Protein AF-A0AAD3ASC8-F1 (afdb_monomer_lite)

Sequence (279 aa):
MPKAVLHINTEEEVLKVIELANTYKVPLTFRAAGTSLNGQGITDHVLVVITNKWNNYSIENDGEIIRLQPSLTGGQANLFLNKYGRKIGPDPSSVNVAKIGGIVANNASGMCCGFKHNSYNTLQDIRVIF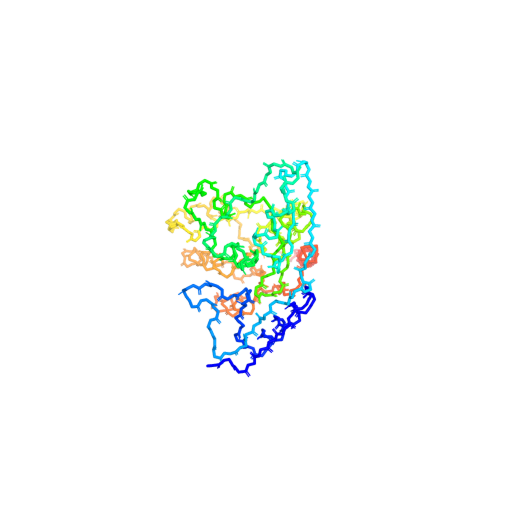SDGQVLDTKSVDSREKFAIISGVSGNDLLLEELSKLTHCHKFETYLRVFIDLDELLDTYNKLFLHNQPDIIIATSLDVFKSLNRIFEKITTPKAATITITSLKMLKFVNQQGFKNTLKLEKLDNSYICQRILEFTEAKDVSRKKHPATK

Foldseek 3Di:
DEPEEAEDQDLVSVLVVLVVCVVVVWDEQEDALPPDPPCSQDDNYYYYYYDLNQADKDAPDLRLDIDGGQNDAQLNQQVVSVVSVDGALADAPCRVRHTNNNQLVVQHHDDPNPPCRTNVNSDDWDWDADSNGQIATRVDPVRVVVCCLVLLVCVVVVLQVLVVVPDDDDDQDDDPPDPDDLVNSLVVCCVVDVPHDAQADEDSDLVSVVSVVSNCVVDPDPLNHEYEDADPVSVVVNVVSNRDHYDYPDPDGSV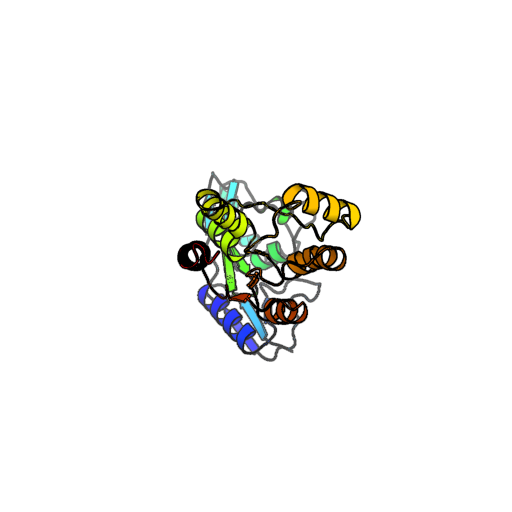VVSVVVVVVVVVVVVVVVVDDDDD

Structure (mmCIF, N/CA/C/O backbone):
data_AF-A0AAD3ASC8-F1
#
_entry.id   AF-A0AAD3ASC8-F1
#
loop_
_atom_site.group_PDB
_atom_site.id
_atom_site.type_symbol
_atom_site.label_atom_id
_atom_site.label_alt_id
_atom_site.label_comp_id
_atom_site.label_asym_id
_atom_site.label_entity_id
_atom_site.label_seq_id
_atom_site.pdbx_PDB_ins_code
_atom_site.Cartn_x
_atom_site.Cartn_y
_atom_site.Cartn_z
_atom_site.occupancy
_atom_site.B_iso_or_equiv
_atom_site.auth_seq_id
_atom_site.auth_comp_id
_atom_site.auth_asym_id
_atom_site.auth_atom_id
_atom_site.pdbx_PDB_model_num
ATOM 1 N N . MET A 1 1 ? 8.008 -25.007 -1.268 1.00 85.62 1 MET A N 1
ATOM 2 C CA . MET A 1 1 ? 7.524 -24.663 -2.624 1.00 85.62 1 MET A CA 1
ATOM 3 C C . MET A 1 1 ? 6.149 -24.029 -2.461 1.00 85.62 1 MET A C 1
ATOM 5 O O . MET A 1 1 ? 5.429 -24.515 -1.592 1.00 85.62 1 MET A O 1
ATOM 9 N N . PRO A 1 2 ? 5.801 -22.954 -3.191 1.00 95.25 2 PRO A N 1
ATOM 10 C CA . PRO A 1 2 ? 4.496 -22.309 -3.043 1.00 95.25 2 PRO A CA 1
ATOM 11 C C . PRO A 1 2 ? 3.356 -23.277 -3.378 1.00 95.25 2 PRO A C 1
ATOM 13 O O . PRO A 1 2 ? 3.485 -24.097 -4.288 1.00 95.25 2 PRO A O 1
ATOM 16 N N . LYS A 1 3 ? 2.235 -23.153 -2.662 1.00 95.56 3 LYS A N 1
ATOM 17 C CA . LYS A 1 3 ? 0.993 -23.900 -2.925 1.00 95.56 3 LYS A CA 1
ATOM 18 C C . LYS A 1 3 ? 0.270 -23.401 -4.175 1.00 95.56 3 LYS A C 1
ATOM 20 O O . LYS A 1 3 ? -0.428 -24.173 -4.820 1.00 95.56 3 LYS A O 1
ATOM 25 N N . ALA A 1 4 ? 0.431 -22.121 -4.510 1.00 96.75 4 ALA A N 1
ATOM 26 C CA . ALA A 1 4 ? -0.112 -21.523 -5.725 1.00 96.75 4 ALA A CA 1
ATOM 27 C C . ALA A 1 4 ? 0.777 -20.375 -6.217 1.00 96.75 4 ALA A C 1
ATOM 29 O O . ALA A 1 4 ? 1.434 -19.701 -5.420 1.00 96.75 4 ALA A O 1
ATOM 30 N N . VAL A 1 5 ? 0.760 -20.137 -7.530 1.00 97.06 5 VAL A N 1
ATOM 31 C CA . VAL A 1 5 ? 1.426 -18.997 -8.172 1.00 97.06 5 VAL A CA 1
ATOM 32 C C . VAL A 1 5 ? 0.387 -18.218 -8.971 1.00 97.06 5 VAL A C 1
ATOM 34 O O . VAL A 1 5 ? -0.270 -18.782 -9.843 1.00 97.06 5 VAL A O 1
ATOM 37 N N . LEU A 1 6 ? 0.231 -16.932 -8.665 1.00 97.56 6 LEU A N 1
ATOM 38 C CA . LEU A 1 6 ? -0.717 -16.035 -9.323 1.00 97.56 6 LEU A CA 1
ATOM 39 C C . LEU A 1 6 ? 0.040 -15.018 -10.171 1.00 97.56 6 LEU A C 1
ATOM 41 O O . LEU A 1 6 ? 0.929 -14.336 -9.670 1.00 97.56 6 LEU A O 1
ATOM 45 N N . HIS A 1 7 ? -0.330 -14.898 -11.442 1.00 97.06 7 HIS A N 1
ATOM 46 C CA . HIS A 1 7 ? 0.234 -13.911 -12.357 1.00 97.06 7 HIS A CA 1
ATOM 47 C C . HIS A 1 7 ? -0.706 -12.714 -12.472 1.00 97.06 7 HIS A C 1
ATOM 49 O O . HIS A 1 7 ? -1.809 -12.860 -12.992 1.00 97.06 7 HIS A O 1
ATOM 55 N N . ILE A 1 8 ? -0.257 -11.550 -12.002 1.00 96.50 8 ILE A N 1
ATOM 56 C CA . ILE A 1 8 ? -1.079 -10.342 -11.894 1.00 96.50 8 ILE A CA 1
ATOM 57 C C . ILE A 1 8 ? -0.672 -9.295 -12.927 1.00 96.50 8 ILE A C 1
ATOM 59 O O . ILE A 1 8 ? 0.503 -8.937 -13.060 1.00 96.50 8 ILE A O 1
ATOM 63 N N . ASN A 1 9 ? -1.668 -8.795 -13.644 1.00 95.75 9 ASN A N 1
ATOM 64 C CA . ASN A 1 9 ? -1.558 -7.901 -14.787 1.00 95.75 9 ASN A CA 1
ATOM 65 C C . ASN A 1 9 ? -2.069 -6.489 -14.505 1.00 95.75 9 ASN A C 1
ATOM 67 O O . ASN A 1 9 ? -1.648 -5.573 -15.207 1.00 95.75 9 ASN A O 1
ATOM 71 N N . THR A 1 10 ? -2.969 -6.321 -13.532 1.00 95.38 10 THR A N 1
ATOM 72 C CA . THR A 1 10 ? -3.621 -5.033 -13.255 1.00 95.38 10 THR A CA 1
ATOM 73 C C . THR A 1 10 ? -3.794 -4.766 -11.762 1.00 95.38 10 THR A C 1
ATOM 75 O O . THR A 1 10 ? -3.671 -5.672 -10.934 1.00 95.38 10 THR A O 1
ATOM 78 N N . GLU A 1 11 ? -4.052 -3.504 -11.414 1.00 95.50 11 GLU A N 1
ATOM 79 C CA . GLU A 1 11 ? -4.276 -3.058 -10.033 1.00 95.50 11 GLU A CA 1
ATOM 80 C C . GLU A 1 11 ? -5.508 -3.738 -9.424 1.00 95.50 11 GLU A C 1
ATOM 82 O O . GLU A 1 11 ? -5.469 -4.206 -8.287 1.00 95.50 11 GLU A O 1
ATOM 87 N N . GLU A 1 12 ? -6.569 -3.890 -10.214 1.00 96.44 12 GLU A N 1
ATOM 88 C CA . GLU A 1 12 ? -7.823 -4.526 -9.812 1.00 96.44 12 GLU A CA 1
ATOM 89 C C . GLU A 1 12 ? -7.617 -6.002 -9.450 1.00 96.44 12 GLU A C 1
ATOM 91 O O . GLU A 1 12 ? -8.190 -6.501 -8.481 1.00 96.44 12 GLU A O 1
ATOM 96 N N . GLU A 1 13 ? -6.763 -6.704 -10.198 1.00 97.00 13 GLU A N 1
ATOM 97 C CA . GLU A 1 13 ? -6.389 -8.082 -9.884 1.00 97.00 13 GLU A CA 1
ATOM 98 C C . GLU A 1 13 ? -5.609 -8.168 -8.557 1.00 97.00 13 GLU A C 1
ATOM 100 O O . GLU A 1 13 ? -5.846 -9.098 -7.782 1.00 97.00 13 GLU A O 1
ATOM 105 N N . VAL A 1 14 ? -4.731 -7.199 -8.246 1.00 96.38 14 VAL A N 1
ATOM 106 C CA . VAL A 1 14 ? -4.038 -7.143 -6.941 1.00 96.38 14 VAL A CA 1
ATOM 107 C C . VAL A 1 14 ? -5.047 -6.971 -5.807 1.00 96.38 14 VAL A C 1
ATOM 109 O O . VAL A 1 14 ? -5.008 -7.734 -4.840 1.00 96.38 14 VAL A O 1
ATOM 112 N N . LEU A 1 15 ? -5.965 -6.009 -5.936 1.00 95.50 15 LEU A N 1
ATOM 113 C CA . LEU A 1 15 ? -6.994 -5.730 -4.930 1.00 95.50 15 LEU A CA 1
ATOM 114 C C . LEU A 1 15 ? -7.861 -6.961 -4.657 1.00 95.50 15 LEU A C 1
ATOM 116 O O . LEU A 1 15 ? -8.051 -7.340 -3.502 1.00 95.50 15 LEU A O 1
ATOM 120 N N . LYS A 1 16 ? -8.300 -7.648 -5.716 1.00 96.75 16 LYS A N 1
ATOM 121 C CA . LYS A 1 16 ? -9.105 -8.868 -5.600 1.00 96.75 16 LYS A CA 1
ATOM 122 C C . LYS A 1 16 ? -8.352 -10.006 -4.911 1.00 96.75 16 LYS A C 1
ATOM 124 O O . LYS A 1 16 ? -8.928 -10.737 -4.108 1.00 96.75 16 LYS A O 1
ATOM 129 N N . VAL A 1 17 ? -7.060 -10.170 -5.199 1.00 96.75 17 VAL A N 1
ATOM 130 C CA . VAL A 1 17 ? -6.235 -11.191 -4.537 1.00 96.75 17 VAL A CA 1
ATOM 131 C C . VAL A 1 17 ? -6.035 -10.873 -3.057 1.00 96.75 17 VAL A C 1
ATOM 133 O O . VAL A 1 17 ? -6.121 -11.787 -2.238 1.00 96.75 17 VAL A O 1
ATOM 136 N N . ILE A 1 18 ? -5.822 -9.605 -2.697 1.00 96.00 18 ILE A N 1
ATOM 137 C CA . ILE A 1 18 ? -5.720 -9.169 -1.296 1.00 96.00 18 ILE A CA 1
ATOM 138 C C . ILE A 1 18 ? -7.043 -9.402 -0.554 1.00 96.00 18 ILE A C 1
ATOM 140 O O . ILE A 1 18 ? -7.039 -9.953 0.546 1.00 96.00 18 ILE A O 1
ATOM 144 N N . GLU A 1 19 ? -8.177 -9.054 -1.163 1.00 94.12 19 GLU A N 1
ATOM 145 C CA . GLU A 1 19 ? -9.509 -9.290 -0.597 1.00 94.12 19 GLU A CA 1
ATOM 146 C C . GLU A 1 19 ? -9.749 -10.781 -0.306 1.00 94.12 19 GLU A C 1
ATOM 148 O O . GLU A 1 19 ? -10.130 -11.157 0.810 1.00 94.12 19 GLU A O 1
ATOM 153 N N . LEU A 1 20 ? -9.472 -11.651 -1.284 1.00 95.81 20 LEU A N 1
ATOM 154 C CA . LEU A 1 20 ? -9.604 -13.100 -1.123 1.00 95.81 20 LEU A CA 1
ATOM 155 C C . LEU A 1 20 ? -8.642 -13.629 -0.054 1.00 95.81 20 LEU A C 1
ATOM 157 O O . LEU A 1 20 ? -9.046 -14.401 0.815 1.00 95.81 20 LEU A O 1
ATOM 161 N N . ALA A 1 21 ? -7.385 -13.189 -0.069 1.00 95.62 21 ALA A N 1
ATOM 162 C CA . ALA A 1 21 ? -6.391 -13.584 0.921 1.00 95.62 21 ALA A CA 1
ATOM 163 C C . ALA A 1 21 ? -6.813 -13.215 2.347 1.00 95.62 21 ALA A C 1
ATOM 165 O O . ALA A 1 21 ? -6.713 -14.051 3.245 1.00 95.62 21 ALA A O 1
ATOM 166 N N . ASN A 1 22 ? -7.359 -12.016 2.553 1.00 90.25 22 ASN A N 1
ATOM 167 C CA . ASN A 1 22 ? -7.891 -11.589 3.846 1.00 90.25 22 ASN A CA 1
ATOM 168 C C . ASN A 1 22 ? -9.112 -12.415 4.266 1.00 90.25 22 ASN A C 1
ATOM 170 O O . ASN A 1 22 ? -9.196 -12.851 5.417 1.00 90.25 22 ASN A O 1
ATOM 174 N N . THR A 1 23 ? -10.022 -12.689 3.328 1.00 93.50 23 THR A N 1
ATOM 175 C CA . THR A 1 23 ? -11.231 -13.495 3.562 1.00 93.50 23 THR A CA 1
ATOM 176 C C . THR A 1 23 ? -10.886 -14.913 4.015 1.00 93.50 23 THR A C 1
ATOM 178 O O . THR A 1 23 ? -11.414 -15.403 5.014 1.00 93.50 23 THR A O 1
ATOM 181 N N . TYR A 1 24 ? -9.954 -15.561 3.316 1.00 95.25 24 TYR A N 1
ATOM 182 C CA . TYR A 1 24 ? -9.543 -16.939 3.591 1.00 95.25 24 TYR A CA 1
ATOM 183 C C . TYR A 1 24 ? -8.356 -17.048 4.556 1.00 95.25 24 TYR A C 1
ATOM 185 O O . TYR A 1 24 ? -7.928 -18.157 4.871 1.00 95.25 24 TYR A O 1
ATOM 193 N N . LYS A 1 25 ? -7.835 -15.917 5.052 1.00 93.69 25 LYS A N 1
ATOM 194 C CA . LYS A 1 25 ? -6.658 -15.831 5.934 1.00 93.69 25 LYS A CA 1
ATOM 195 C C . LYS A 1 25 ? -5.427 -16.538 5.354 1.00 93.69 25 LYS A C 1
ATOM 197 O O . LYS A 1 25 ? -4.715 -17.250 6.061 1.00 93.69 25 LYS A O 1
ATOM 202 N N . VAL A 1 26 ? -5.185 -16.346 4.060 1.00 95.56 26 VAL A N 1
ATOM 203 C CA . VAL A 1 26 ? -4.070 -16.953 3.326 1.00 95.56 26 VAL A CA 1
ATOM 204 C C . VAL A 1 26 ? -2.938 -15.932 3.160 1.00 95.56 26 VAL A C 1
ATOM 206 O O . VAL A 1 26 ? -3.170 -14.873 2.584 1.00 95.56 26 VAL A O 1
ATOM 209 N N . PRO A 1 27 ? -1.706 -16.229 3.610 1.00 94.94 27 PRO A N 1
ATOM 210 C CA . PRO A 1 27 ? -0.556 -15.359 3.383 1.00 94.94 27 PRO A CA 1
ATOM 211 C C . PRO A 1 27 ? -0.220 -15.196 1.895 1.00 94.94 27 PRO A C 1
ATOM 213 O O . PRO A 1 27 ? -0.194 -16.172 1.138 1.00 94.94 27 PRO A O 1
ATOM 216 N N . LEU A 1 28 ? 0.106 -13.962 1.507 1.00 96.44 28 LEU A N 1
ATOM 217 C CA . LEU A 1 28 ? 0.590 -13.612 0.174 1.00 96.44 28 LEU A CA 1
ATOM 218 C C . LEU A 1 28 ? 2.068 -13.222 0.226 1.00 96.44 28 LEU A C 1
ATOM 220 O O . LEU A 1 28 ? 2.505 -12.516 1.135 1.00 96.44 28 LEU A O 1
ATOM 224 N N . THR A 1 29 ? 2.823 -13.613 -0.796 1.00 95.88 29 THR A N 1
ATOM 225 C CA . THR A 1 29 ? 4.199 -13.154 -1.008 1.00 95.88 29 THR A CA 1
ATOM 226 C C . THR A 1 29 ? 4.325 -12.586 -2.408 1.00 95.88 29 THR A C 1
ATOM 228 O O . THR A 1 29 ? 4.149 -13.305 -3.388 1.00 95.88 29 THR A O 1
ATOM 231 N N . PHE A 1 30 ? 4.637 -11.297 -2.514 1.00 94.69 30 PHE A N 1
ATOM 232 C CA . PHE A 1 30 ? 4.799 -10.630 -3.801 1.00 94.69 30 PHE A CA 1
ATOM 233 C C . PHE A 1 30 ? 6.225 -10.788 -4.325 1.00 94.69 30 PHE A C 1
ATOM 235 O O . PHE A 1 30 ? 7.203 -10.613 -3.598 1.00 94.69 30 PHE A O 1
ATOM 242 N N . ARG A 1 31 ? 6.352 -11.086 -5.618 1.00 93.69 31 ARG A N 1
ATOM 243 C CA . ARG A 1 31 ? 7.631 -11.241 -6.306 1.00 93.69 31 ARG A CA 1
ATOM 244 C C . ARG A 1 31 ? 7.635 -10.462 -7.616 1.00 93.69 31 ARG A C 1
ATOM 246 O O . ARG A 1 31 ? 6.804 -10.669 -8.494 1.00 93.69 31 ARG A O 1
ATOM 253 N N . ALA A 1 32 ? 8.636 -9.594 -7.746 1.00 92.06 32 ALA A N 1
ATOM 254 C CA . ALA A 1 32 ? 8.964 -8.915 -8.993 1.00 92.06 32 ALA A CA 1
ATOM 255 C C . ALA A 1 32 ? 9.892 -9.796 -9.853 1.00 92.06 32 ALA A C 1
ATOM 257 O O . ALA A 1 32 ? 9.514 -10.894 -10.247 1.00 92.06 32 ALA A O 1
ATOM 258 N N . ALA A 1 33 ? 11.127 -9.363 -10.124 1.00 90.50 33 ALA A N 1
ATOM 259 C CA . ALA A 1 33 ? 12.092 -10.164 -10.889 1.00 90.50 33 ALA A CA 1
ATOM 260 C C . ALA A 1 33 ? 12.624 -11.383 -10.109 1.00 90.50 33 ALA A C 1
ATOM 262 O O . ALA A 1 33 ? 13.021 -12.385 -10.693 1.00 90.50 33 ALA A O 1
ATOM 263 N N . GLY A 1 34 ? 12.625 -11.316 -8.772 1.00 88.81 34 GLY A N 1
ATOM 264 C CA . GLY A 1 34 ? 13.228 -12.351 -7.929 1.00 88.81 34 GLY A CA 1
ATOM 265 C C . GLY A 1 34 ? 14.757 -12.341 -7.933 1.00 88.81 34 GLY A C 1
ATOM 266 O O . GLY A 1 34 ? 15.359 -13.390 -7.762 1.00 88.81 34 GLY A O 1
ATOM 267 N N . THR A 1 35 ? 15.369 -11.173 -8.129 1.00 89.06 35 THR A N 1
ATOM 268 C CA . THR A 1 35 ? 16.827 -10.962 -8.092 1.00 89.06 35 THR A CA 1
ATOM 269 C C . THR A 1 35 ? 17.364 -10.723 -6.680 1.00 89.06 35 THR A C 1
ATOM 271 O O . THR A 1 35 ? 18.558 -10.503 -6.505 1.00 89.06 35 THR A O 1
ATOM 274 N N . SER A 1 36 ? 16.487 -10.714 -5.674 1.00 85.50 36 SER A N 1
ATOM 275 C CA . SER A 1 36 ? 16.893 -10.499 -4.292 1.00 85.50 36 SER A CA 1
ATOM 276 C C . SER A 1 36 ? 17.606 -11.718 -3.717 1.00 85.50 36 SER A C 1
ATOM 278 O O . SER A 1 36 ? 17.203 -12.852 -3.971 1.00 85.50 36 SER A O 1
ATOM 280 N N . LEU A 1 37 ? 18.615 -11.467 -2.884 1.00 85.38 37 LEU A N 1
ATOM 281 C CA . LEU A 1 37 ? 19.429 -12.490 -2.228 1.00 85.38 37 LEU A CA 1
ATOM 282 C C . LEU A 1 37 ? 18.981 -12.795 -0.787 1.00 85.38 37 LEU A C 1
ATOM 284 O O . LEU A 1 37 ? 19.477 -13.747 -0.196 1.00 85.38 37 LEU A O 1
ATOM 288 N N . ASN A 1 38 ? 18.014 -12.049 -0.231 1.00 84.88 38 ASN A N 1
ATOM 289 C CA . ASN A 1 38 ? 17.619 -12.166 1.185 1.00 84.88 38 ASN A CA 1
ATOM 290 C C . ASN A 1 38 ? 16.323 -12.974 1.399 1.00 84.88 38 ASN A C 1
ATOM 292 O O . ASN A 1 38 ? 15.668 -12.845 2.429 1.00 84.88 38 ASN A O 1
ATOM 296 N N . GLY A 1 39 ? 15.903 -13.773 0.414 1.00 84.75 39 GLY A N 1
ATOM 297 C CA . GLY A 1 39 ? 14.763 -14.683 0.561 1.00 84.75 39 GLY A CA 1
ATOM 298 C C . GLY A 1 39 ? 13.365 -14.043 0.561 1.00 84.75 39 GLY A C 1
ATOM 299 O O . GLY A 1 39 ? 12.389 -14.755 0.764 1.00 84.75 39 GLY A O 1
ATOM 300 N N . GLN A 1 40 ? 13.216 -12.748 0.259 1.00 88.00 40 GLN A N 1
ATOM 301 C CA . GLN A 1 40 ? 11.918 -12.039 0.284 1.00 88.00 40 GLN A CA 1
ATOM 302 C C . GLN A 1 40 ? 10.873 -12.607 -0.696 1.00 88.00 40 GLN A C 1
ATOM 304 O O . GLN A 1 40 ? 9.684 -12.347 -0.554 1.00 88.00 40 GLN A O 1
ATOM 309 N N . GLY A 1 41 ? 11.309 -13.361 -1.709 1.00 88.12 41 GLY A N 1
ATOM 310 C CA . GLY A 1 41 ? 10.427 -14.036 -2.666 1.00 88.12 41 GLY A CA 1
ATOM 311 C C . GLY A 1 41 ? 10.102 -15.493 -2.316 1.00 88.12 41 GLY A C 1
ATOM 312 O O . GLY A 1 41 ? 9.560 -16.194 -3.172 1.00 88.12 41 GLY A O 1
ATOM 313 N N . ILE A 1 42 ? 10.491 -15.979 -1.132 1.00 91.56 42 ILE A N 1
ATOM 314 C CA . ILE A 1 42 ? 10.287 -17.367 -0.698 1.00 91.56 42 ILE A CA 1
ATOM 315 C C . ILE A 1 42 ? 8.963 -17.478 0.059 1.00 91.56 42 ILE A C 1
ATOM 317 O O . ILE A 1 42 ? 8.688 -16.699 0.965 1.00 91.56 42 ILE A O 1
ATOM 321 N N . THR A 1 43 ? 8.153 -18.475 -0.303 1.00 94.62 43 THR A N 1
ATOM 322 C CA . THR A 1 43 ? 6.900 -18.794 0.386 1.00 94.62 43 THR A CA 1
ATOM 323 C C . THR A 1 43 ? 6.505 -20.254 0.182 1.00 94.62 43 THR A C 1
ATOM 325 O O . THR A 1 43 ? 6.845 -20.880 -0.829 1.00 94.62 43 THR A O 1
ATOM 328 N N . ASP A 1 44 ? 5.776 -20.799 1.146 1.00 95.19 44 ASP A N 1
ATOM 329 C CA . ASP A 1 44 ? 5.056 -22.072 1.081 1.00 95.19 44 ASP A CA 1
ATOM 330 C C . ASP A 1 44 ? 3.538 -21.871 0.886 1.00 95.19 44 ASP A C 1
ATOM 332 O O . ASP A 1 44 ? 2.784 -22.842 0.844 1.00 95.19 44 ASP A O 1
ATOM 336 N N . HIS A 1 45 ? 3.084 -20.623 0.735 1.00 95.56 45 HIS A N 1
ATOM 337 C CA . HIS A 1 45 ? 1.690 -20.255 0.484 1.00 95.56 45 HIS A CA 1
ATOM 338 C C . HIS A 1 45 ? 1.520 -19.737 -0.951 1.00 95.56 45 HIS A C 1
ATOM 340 O O . HIS A 1 45 ? 1.903 -20.429 -1.900 1.00 95.56 45 HIS A O 1
ATOM 346 N N . VAL A 1 46 ? 0.908 -18.566 -1.133 1.00 97.44 46 VAL A N 1
ATOM 347 C CA . VAL A 1 46 ? 0.594 -18.008 -2.450 1.00 97.44 46 VAL A CA 1
ATOM 348 C C . VAL A 1 46 ? 1.694 -17.039 -2.868 1.00 97.44 46 VAL A C 1
ATOM 350 O O . VAL A 1 46 ? 1.926 -16.017 -2.219 1.00 97.44 46 VAL A O 1
ATOM 353 N N . LEU A 1 47 ? 2.354 -17.350 -3.982 1.00 97.19 47 LEU A N 1
ATOM 354 C CA . LEU A 1 47 ? 3.311 -16.460 -4.626 1.00 97.19 47 LEU A CA 1
ATOM 355 C C . LEU A 1 47 ? 2.586 -15.601 -5.666 1.00 97.19 47 LEU A C 1
ATOM 357 O O . LEU A 1 47 ? 2.032 -16.123 -6.630 1.00 97.19 47 LEU A O 1
ATOM 361 N N . VAL A 1 48 ? 2.616 -14.286 -5.496 1.00 97.06 48 VAL A N 1
ATOM 362 C CA . VAL A 1 48 ? 2.000 -13.320 -6.408 1.00 97.06 48 VAL A CA 1
ATOM 363 C C . VAL A 1 48 ? 3.089 -12.689 -7.268 1.00 97.06 48 VAL A C 1
ATOM 365 O O . VAL A 1 48 ? 3.989 -12.023 -6.759 1.00 97.06 48 VAL A O 1
ATOM 368 N N . VAL A 1 49 ? 3.031 -12.906 -8.577 1.00 96.00 49 VAL A N 1
ATOM 369 C CA . VAL A 1 49 ? 4.050 -12.485 -9.541 1.00 96.00 49 VAL A CA 1
ATOM 370 C C . VAL A 1 49 ? 3.478 -11.415 -10.461 1.00 96.00 49 VAL A C 1
ATOM 372 O O . VAL A 1 49 ? 2.500 -11.652 -11.169 1.00 96.00 49 VAL A O 1
ATOM 375 N N . ILE A 1 50 ? 4.123 -10.249 -10.506 1.00 93.12 50 ILE A N 1
ATOM 376 C CA . ILE A 1 50 ? 3.763 -9.206 -11.476 1.00 93.12 50 ILE A CA 1
ATOM 377 C C . ILE A 1 50 ? 4.241 -9.591 -12.881 1.00 93.12 50 ILE A C 1
ATOM 379 O O . ILE A 1 50 ? 5.414 -9.919 -13.106 1.00 93.12 50 ILE A O 1
ATOM 383 N N . THR A 1 51 ? 3.336 -9.541 -13.855 1.00 94.44 51 THR A N 1
ATOM 384 C CA . THR A 1 51 ? 3.668 -9.833 -15.255 1.00 94.44 51 THR A CA 1
ATOM 385 C C . THR A 1 51 ? 4.256 -8.613 -15.955 1.00 94.44 51 THR A C 1
ATOM 387 O O . THR A 1 51 ? 4.227 -7.494 -15.443 1.00 94.44 51 THR A O 1
ATOM 390 N N . ASN A 1 52 ? 4.768 -8.802 -17.170 1.00 93.44 52 ASN A N 1
ATOM 391 C CA . ASN A 1 52 ? 5.328 -7.715 -17.975 1.00 93.44 52 ASN A CA 1
ATOM 392 C C . ASN A 1 52 ? 4.267 -6.750 -18.542 1.00 93.44 52 ASN A C 1
ATOM 394 O O . ASN A 1 52 ? 4.641 -5.815 -19.238 1.00 93.44 52 ASN A O 1
ATOM 398 N N . LYS A 1 53 ? 2.973 -6.944 -18.242 1.00 95.88 53 LYS A N 1
ATOM 399 C CA . LYS A 1 53 ? 1.909 -6.002 -18.630 1.00 95.88 53 LYS A CA 1
ATOM 400 C C . LYS A 1 53 ? 1.935 -4.694 -17.830 1.00 95.88 53 LYS A C 1
ATOM 402 O O . LYS A 1 53 ? 1.390 -3.700 -18.283 1.00 95.88 53 LYS A O 1
ATOM 407 N N . TRP A 1 54 ? 2.610 -4.676 -16.681 1.00 95.88 54 TRP A N 1
ATOM 408 C CA . TRP A 1 54 ? 2.856 -3.469 -15.888 1.00 95.88 54 TRP A CA 1
ATOM 409 C C . TRP A 1 54 ? 4.045 -2.657 -16.433 1.00 95.88 54 TRP A C 1
ATOM 411 O O . TRP A 1 54 ? 5.081 -2.539 -15.770 1.00 95.88 54 TRP A O 1
ATOM 421 N N . ASN A 1 55 ? 3.940 -2.166 -17.666 1.00 96.25 55 ASN A N 1
ATOM 422 C CA . ASN A 1 55 ? 5.048 -1.564 -18.414 1.00 96.25 55 ASN A CA 1
ATOM 423 C C . ASN A 1 55 ? 4.837 -0.096 -18.830 1.00 96.25 55 ASN A C 1
ATOM 425 O O . ASN A 1 55 ? 5.645 0.429 -19.597 1.00 96.25 55 ASN A O 1
ATOM 429 N N . ASN A 1 56 ? 3.808 0.584 -18.320 1.00 97.56 56 ASN A N 1
ATOM 430 C CA . ASN A 1 56 ? 3.600 2.002 -18.614 1.00 97.56 56 ASN A CA 1
ATOM 431 C C . ASN A 1 56 ? 4.652 2.889 -17.933 1.00 97.56 56 ASN A C 1
ATOM 433 O O . ASN A 1 56 ? 5.118 2.600 -16.825 1.00 97.56 56 ASN A O 1
ATOM 437 N N . TYR A 1 57 ? 4.978 4.004 -18.585 1.00 97.88 57 TYR A N 1
ATOM 438 C CA . TYR A 1 57 ? 5.851 5.038 -18.043 1.00 97.88 57 TYR A CA 1
ATOM 439 C C . TYR A 1 57 ? 5.503 6.428 -18.589 1.00 97.88 57 TYR A C 1
ATOM 441 O O . TYR A 1 57 ? 4.912 6.554 -19.661 1.00 97.88 57 TYR A O 1
ATOM 449 N N . SER A 1 58 ? 5.905 7.472 -17.864 1.00 97.81 58 SER A N 1
ATOM 450 C CA . SER A 1 58 ? 5.894 8.862 -18.337 1.00 97.81 58 SER A CA 1
ATOM 451 C C . SER A 1 58 ? 7.177 9.570 -17.915 1.00 97.81 58 SER A C 1
ATOM 453 O O . SER A 1 58 ? 7.790 9.209 -16.911 1.00 97.81 58 SER A O 1
ATOM 455 N N . ILE A 1 59 ? 7.599 10.562 -18.696 1.00 97.44 59 ILE A N 1
ATOM 456 C CA . ILE A 1 59 ? 8.768 11.393 -18.398 1.00 97.44 59 ILE A CA 1
ATOM 457 C C . ILE A 1 59 ? 8.318 12.849 -18.391 1.00 97.44 59 ILE A C 1
ATOM 459 O O . ILE A 1 59 ? 7.597 13.276 -19.290 1.00 97.44 59 ILE A O 1
ATOM 463 N N . GLU A 1 60 ? 8.748 13.590 -17.379 1.00 96.19 60 GLU A N 1
ATOM 464 C CA . GLU A 1 60 ? 8.392 14.985 -17.129 1.00 96.19 60 GLU A CA 1
ATOM 465 C C . GLU A 1 60 ? 9.663 15.818 -16.923 1.00 96.19 60 GLU A C 1
ATOM 467 O O . GLU A 1 60 ? 10.722 15.272 -16.596 1.00 96.19 60 GLU A O 1
ATOM 472 N N . ASN A 1 61 ? 9.548 17.136 -17.120 1.00 94.75 61 ASN A N 1
ATOM 473 C CA . ASN A 1 61 ? 10.607 18.117 -16.849 1.00 94.75 61 ASN A CA 1
ATOM 474 C C . ASN A 1 61 ? 11.970 17.710 -17.436 1.00 94.75 61 ASN A C 1
ATOM 476 O O . ASN A 1 61 ? 12.955 17.585 -16.714 1.00 94.75 61 ASN A O 1
ATOM 480 N N . ASP A 1 62 ? 12.010 17.395 -18.734 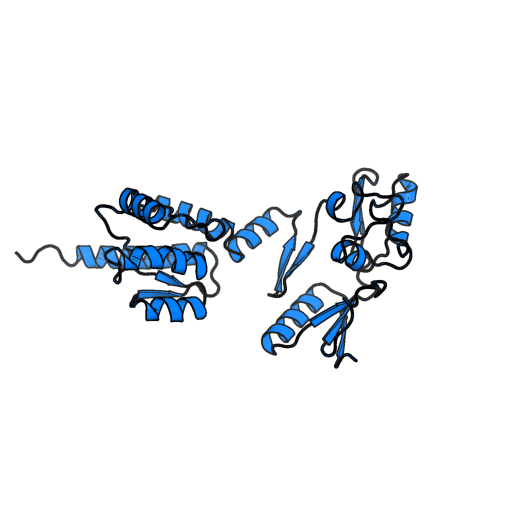1.00 94.75 62 ASP A N 1
ATOM 481 C CA . ASP A 1 62 ? 13.236 16.989 -19.438 1.00 94.75 62 ASP A CA 1
ATOM 482 C C . ASP A 1 62 ? 14.036 15.882 -18.724 1.00 94.75 62 ASP A C 1
ATOM 484 O O . ASP A 1 62 ? 15.266 15.909 -18.623 1.00 94.75 62 ASP A O 1
ATOM 488 N N . GLY A 1 63 ? 13.314 14.886 -18.204 1.00 93.94 63 GLY A N 1
ATOM 489 C CA . GLY A 1 63 ? 13.899 13.707 -17.574 1.00 93.94 63 GLY A CA 1
ATOM 490 C C . GLY A 1 63 ? 14.240 13.871 -16.097 1.00 93.94 63 GLY A C 1
ATOM 491 O O . GLY A 1 63 ? 14.821 12.948 -15.527 1.00 93.94 63 GLY A O 1
ATOM 492 N N . GLU A 1 64 ? 13.908 14.999 -15.463 1.00 94.88 64 GLU A N 1
ATOM 493 C CA . GLU A 1 64 ? 14.060 15.156 -14.008 1.00 94.88 64 GLU A CA 1
ATOM 494 C C . GLU A 1 64 ? 13.161 14.203 -13.230 1.00 94.88 64 GLU A C 1
ATOM 496 O O . GLU A 1 64 ? 13.539 13.739 -12.157 1.00 94.88 64 GLU A O 1
ATOM 501 N N . ILE A 1 65 ? 11.995 13.884 -13.791 1.00 95.94 65 ILE A N 1
ATOM 502 C CA . ILE A 1 65 ? 11.022 12.986 -13.182 1.00 95.94 65 ILE A CA 1
ATOM 503 C C . ILE A 1 65 ? 10.664 11.904 -14.196 1.00 95.94 65 ILE A C 1
ATOM 505 O O . ILE A 1 65 ? 10.307 12.186 -15.342 1.00 95.94 65 ILE A O 1
ATOM 509 N N . ILE A 1 66 ? 10.717 10.648 -13.754 1.00 97.50 66 ILE A N 1
ATOM 510 C CA . ILE A 1 66 ? 10.210 9.500 -14.502 1.00 97.50 66 ILE A CA 1
ATOM 511 C C . ILE A 1 66 ? 9.219 8.722 -13.639 1.00 97.50 66 ILE A C 1
ATOM 513 O O . ILE A 1 66 ? 9.517 8.344 -12.507 1.00 97.50 66 ILE A O 1
ATOM 517 N N . ARG A 1 67 ? 8.028 8.465 -14.181 1.00 97.12 67 ARG A N 1
ATOM 518 C CA . ARG A 1 67 ? 7.032 7.576 -13.576 1.00 97.12 67 ARG A CA 1
ATOM 519 C C . ARG A 1 67 ? 7.097 6.225 -14.250 1.00 97.12 67 ARG A C 1
ATOM 521 O O . ARG A 1 67 ? 7.145 6.152 -15.474 1.00 97.12 67 ARG A O 1
ATOM 528 N N . LEU A 1 68 ? 7.098 5.163 -13.455 1.00 97.50 68 LEU A N 1
ATOM 529 C CA . LEU A 1 68 ? 7.347 3.805 -13.924 1.00 97.50 68 LEU A CA 1
ATOM 530 C C . LEU A 1 68 ? 6.362 2.847 -13.261 1.00 97.50 68 LEU A C 1
ATOM 532 O O . LEU A 1 68 ? 6.208 2.856 -12.041 1.00 97.50 68 LEU A O 1
ATOM 536 N N . GLN A 1 69 ? 5.739 1.980 -14.052 1.00 97.25 69 GLN A N 1
ATOM 537 C CA . GLN A 1 69 ? 5.048 0.813 -13.518 1.00 97.25 69 GLN A CA 1
ATOM 538 C C . GLN A 1 69 ? 6.042 -0.257 -13.027 1.00 97.25 69 GLN A C 1
ATOM 540 O O . GLN A 1 69 ? 7.186 -0.329 -13.492 1.00 97.25 69 GLN A O 1
ATOM 545 N N . PRO A 1 70 ? 5.627 -1.118 -12.077 1.00 96.50 70 PRO A N 1
ATOM 546 C CA . PRO A 1 70 ? 6.553 -1.928 -11.290 1.00 96.50 70 PRO A CA 1
ATOM 547 C C . PRO A 1 70 ? 7.283 -3.027 -12.071 1.00 96.50 70 PRO A C 1
ATOM 549 O O . PRO A 1 70 ? 8.272 -3.543 -11.545 1.00 96.50 70 PRO A O 1
ATOM 552 N N . SER A 1 71 ? 6.837 -3.400 -13.280 1.00 96.88 71 SER A N 1
ATOM 553 C CA . SER A 1 71 ? 7.488 -4.453 -14.076 1.00 96.88 71 SER A CA 1
ATOM 554 C C . SER A 1 71 ? 8.554 -3.971 -15.048 1.00 96.88 71 SER A C 1
ATOM 556 O O . SER A 1 71 ? 9.233 -4.824 -15.623 1.00 96.88 71 SER A O 1
ATOM 558 N N . LEU A 1 72 ? 8.743 -2.661 -15.211 1.00 97.75 72 LEU A N 1
ATOM 559 C CA . LEU A 1 72 ? 9.895 -2.128 -15.940 1.00 97.75 72 LEU A CA 1
ATOM 560 C C . LEU A 1 72 ? 11.183 -2.445 -15.181 1.00 97.75 72 LEU A C 1
ATOM 562 O O . LEU A 1 72 ? 11.176 -2.483 -13.952 1.00 97.75 72 LEU A O 1
ATOM 566 N N . THR A 1 73 ? 12.287 -2.685 -15.883 1.00 97.31 73 THR A N 1
ATOM 567 C CA . THR A 1 73 ? 13.605 -2.843 -15.250 1.00 97.31 73 THR A CA 1
ATOM 568 C C . THR A 1 73 ? 14.300 -1.498 -15.060 1.00 97.31 73 THR A C 1
ATOM 570 O O . THR A 1 73 ? 14.005 -0.527 -15.761 1.00 97.31 73 THR A O 1
ATOM 573 N N . GLY A 1 74 ? 15.263 -1.431 -14.138 1.00 96.25 74 GLY A N 1
ATOM 574 C CA . GLY A 1 74 ? 16.112 -0.243 -13.998 1.00 96.25 74 GLY A CA 1
ATOM 575 C C . GLY A 1 74 ? 16.889 0.075 -15.284 1.00 96.25 74 GLY A C 1
ATOM 576 O O . GLY A 1 74 ? 17.033 1.237 -15.658 1.00 96.25 74 GLY A O 1
ATOM 577 N N . GLY A 1 75 ? 17.314 -0.958 -16.019 1.00 96.88 75 GLY A N 1
ATOM 578 C CA . GLY A 1 75 ? 17.941 -0.812 -17.335 1.00 96.88 75 GLY A CA 1
ATOM 579 C C . GLY A 1 75 ? 17.014 -0.157 -18.364 1.00 96.88 75 GLY A C 1
ATOM 580 O O . GLY A 1 75 ? 17.438 0.755 -19.070 1.00 96.88 75 GLY A O 1
ATOM 581 N N . GLN A 1 76 ? 15.736 -0.553 -18.407 1.00 97.81 76 GLN A N 1
ATOM 582 C CA . GLN A 1 76 ? 14.738 0.098 -19.266 1.00 97.81 76 GLN A CA 1
ATOM 583 C C . GLN A 1 76 ? 14.521 1.562 -18.872 1.00 97.81 76 GLN A C 1
ATOM 585 O O . GLN A 1 76 ? 14.512 2.428 -19.742 1.00 97.81 76 GLN A O 1
ATOM 590 N N . ALA A 1 77 ? 14.420 1.859 -17.573 1.00 97.31 77 ALA A N 1
ATOM 591 C CA . ALA A 1 77 ? 14.288 3.234 -17.096 1.00 97.31 77 ALA A CA 1
ATOM 592 C C . ALA A 1 77 ? 15.467 4.119 -17.546 1.00 97.31 77 ALA A C 1
ATOM 594 O O . ALA A 1 77 ? 15.258 5.214 -18.067 1.00 97.31 77 ALA A O 1
ATOM 595 N N . ASN A 1 78 ? 16.701 3.618 -17.428 1.00 96.81 78 ASN A N 1
ATOM 596 C CA . ASN A 1 78 ? 17.898 4.322 -17.898 1.00 96.81 78 ASN A CA 1
ATOM 597 C C . ASN A 1 78 ? 17.917 4.503 -19.419 1.00 96.81 78 ASN A C 1
ATOM 599 O O . ASN A 1 78 ? 18.304 5.565 -19.900 1.00 96.81 78 ASN A O 1
ATOM 603 N N . LEU A 1 79 ? 17.458 3.506 -20.180 1.00 97.50 79 LEU A N 1
ATOM 604 C CA . LEU A 1 79 ? 17.324 3.625 -21.631 1.00 97.50 79 LEU A CA 1
ATOM 605 C C . LEU A 1 79 ? 16.363 4.761 -22.013 1.00 97.50 79 LEU A C 1
ATOM 607 O O . LEU A 1 79 ? 16.668 5.542 -22.914 1.00 97.50 79 LEU A O 1
ATOM 611 N N . PHE A 1 80 ? 15.230 4.886 -21.316 1.00 97.62 80 PHE A N 1
ATOM 612 C CA . PHE A 1 80 ? 14.251 5.943 -21.580 1.00 97.62 80 PHE A CA 1
ATOM 613 C C . PHE A 1 80 ? 14.781 7.342 -21.232 1.00 97.62 80 PHE A C 1
ATOM 615 O O . PHE A 1 80 ? 14.468 8.308 -21.933 1.00 97.62 80 PHE A O 1
ATOM 622 N N . LEU A 1 81 ? 15.600 7.448 -20.181 1.00 97.44 81 LEU A N 1
ATOM 623 C CA . LEU A 1 81 ? 16.210 8.703 -19.730 1.00 97.44 81 LEU A CA 1
ATOM 624 C C . LEU A 1 81 ? 17.454 9.120 -20.526 1.00 97.44 81 LEU A C 1
ATOM 626 O O . LEU A 1 81 ? 17.834 10.290 -20.481 1.00 97.44 81 LEU A O 1
ATOM 630 N N . ASN A 1 82 ? 18.062 8.206 -21.288 1.00 96.56 82 ASN A N 1
ATOM 631 C CA . ASN A 1 82 ? 19.326 8.447 -21.987 1.00 96.56 82 ASN A CA 1
ATOM 632 C C . ASN A 1 82 ? 19.276 9.680 -22.907 1.00 96.56 82 ASN A C 1
ATOM 634 O O . ASN A 1 82 ? 20.193 10.495 -22.914 1.00 96.56 82 ASN A O 1
ATOM 638 N N . LYS A 1 83 ? 18.158 9.883 -23.620 1.00 95.88 83 LYS A N 1
ATOM 639 C CA . LYS A 1 83 ? 17.968 11.046 -24.510 1.00 95.88 83 LYS A CA 1
ATOM 640 C C . LYS A 1 83 ? 17.950 12.402 -23.786 1.00 95.88 83 LYS A C 1
ATOM 642 O O . LYS A 1 83 ? 18.090 13.428 -24.436 1.00 95.88 83 LYS A O 1
ATOM 647 N N . TYR A 1 84 ? 17.784 12.399 -22.465 1.00 96.81 84 TYR A N 1
ATOM 648 C CA . TYR A 1 84 ? 17.840 13.584 -21.609 1.00 96.81 84 TYR A CA 1
ATOM 649 C C . TYR A 1 84 ? 19.191 13.728 -20.890 1.00 96.81 84 TYR A C 1
ATOM 651 O O . TYR A 1 84 ? 19.351 14.623 -20.067 1.00 96.81 84 TYR A O 1
ATOM 659 N N . GLY A 1 85 ? 20.155 12.830 -21.139 1.00 96.31 85 GLY A N 1
ATOM 660 C CA . GLY A 1 85 ? 21.430 12.801 -20.415 1.00 96.31 85 GLY A CA 1
ATOM 661 C C . GLY A 1 85 ? 21.283 12.422 -18.938 1.00 96.31 85 GLY A C 1
ATOM 662 O O . GLY A 1 85 ? 22.120 12.794 -18.117 1.00 96.31 85 GLY A O 1
ATOM 663 N N . ARG A 1 86 ? 20.206 11.709 -18.578 1.00 94.69 86 ARG A N 1
ATOM 664 C CA . ARG A 1 86 ? 19.859 11.359 -17.194 1.00 94.69 86 ARG A CA 1
ATOM 665 C C . ARG A 1 86 ? 19.767 9.845 -17.005 1.00 94.69 86 ARG A C 1
ATOM 667 O O . ARG A 1 86 ? 19.693 9.077 -17.963 1.00 94.69 86 ARG A O 1
ATOM 674 N N . LYS A 1 87 ? 19.765 9.417 -15.744 1.00 93.88 87 LYS A N 1
ATOM 675 C CA . LYS A 1 87 ? 19.555 8.030 -15.310 1.00 93.88 87 LYS A CA 1
ATOM 676 C C . LYS A 1 87 ? 18.821 8.013 -13.971 1.00 93.88 87 LYS A C 1
ATOM 678 O O . LYS A 1 87 ? 18.856 9.012 -13.252 1.00 93.88 87 LYS A O 1
ATOM 683 N N . ILE A 1 88 ? 18.191 6.894 -13.621 1.00 93.69 88 ILE A N 1
ATOM 684 C CA . ILE A 1 88 ? 17.633 6.729 -12.274 1.00 93.69 88 ILE A CA 1
ATOM 685 C C . ILE A 1 88 ? 18.768 6.657 -11.244 1.00 93.69 88 ILE A C 1
ATOM 687 O O . ILE A 1 88 ? 19.867 6.190 -11.550 1.00 93.69 88 ILE A O 1
ATOM 691 N N . GLY A 1 89 ? 18.499 7.134 -10.028 1.00 90.88 89 GLY A N 1
ATOM 692 C CA . GLY A 1 89 ? 19.472 7.106 -8.934 1.00 90.88 89 GLY A CA 1
ATOM 693 C C . GLY A 1 89 ? 19.914 5.691 -8.548 1.00 90.88 89 GLY A C 1
ATOM 694 O O . GLY A 1 89 ? 21.118 5.428 -8.572 1.00 90.88 89 GLY A O 1
ATOM 695 N N . PRO A 1 90 ? 18.974 4.775 -8.231 1.00 89.19 90 PRO A N 1
ATOM 696 C CA . PRO A 1 90 ? 19.304 3.417 -7.819 1.00 89.19 90 PRO A CA 1
ATOM 697 C C . PRO A 1 90 ? 20.032 2.645 -8.920 1.00 89.19 90 PRO A C 1
ATOM 699 O O . PRO A 1 90 ? 19.532 2.513 -10.038 1.00 89.19 90 PRO A O 1
ATOM 702 N N . ASP A 1 91 ? 21.180 2.066 -8.584 1.00 88.06 91 ASP A N 1
ATOM 703 C CA . ASP A 1 91 ? 22.053 1.344 -9.513 1.00 88.06 91 ASP A CA 1
ATOM 704 C C . ASP A 1 91 ? 22.478 -0.040 -8.979 1.00 88.06 91 ASP A C 1
ATOM 706 O O . ASP A 1 91 ? 23.669 -0.363 -8.966 1.00 88.06 91 ASP A O 1
ATOM 710 N N . PRO A 1 92 ? 21.537 -0.906 -8.545 1.00 87.12 92 PRO A N 1
ATOM 711 C CA . PRO A 1 92 ? 21.908 -2.240 -8.086 1.00 87.12 92 PRO A CA 1
ATOM 712 C C . PRO A 1 92 ? 22.703 -2.982 -9.164 1.00 87.12 92 PRO A C 1
ATOM 714 O O . PRO A 1 92 ? 22.447 -2.824 -10.356 1.00 87.12 92 PRO A O 1
ATOM 717 N N . SER A 1 93 ? 23.609 -3.879 -8.769 1.00 88.19 93 SER A N 1
ATOM 718 C CA . SER A 1 93 ? 24.374 -4.700 -9.729 1.00 88.19 93 SER A CA 1
ATOM 719 C C . SER A 1 93 ? 23.476 -5.481 -10.701 1.00 88.19 93 SER A C 1
ATOM 721 O O . SER A 1 93 ? 23.870 -5.791 -11.821 1.00 88.19 93 SER A O 1
ATOM 723 N N . SER A 1 94 ? 22.233 -5.748 -10.293 1.00 89.31 94 SER A N 1
ATOM 724 C CA . SER A 1 94 ? 21.192 -6.393 -11.088 1.00 89.31 94 SER A CA 1
ATOM 725 C C . SER A 1 94 ? 20.316 -5.427 -11.902 1.00 89.31 94 SER A C 1
ATOM 727 O O . SER A 1 94 ? 19.297 -5.865 -12.420 1.00 89.31 94 SER A O 1
ATOM 729 N N . VAL A 1 95 ? 20.668 -4.143 -12.065 1.00 91.25 95 VAL A N 1
ATOM 730 C CA . VAL A 1 95 ? 19.815 -3.083 -12.660 1.00 91.25 95 VAL A CA 1
ATOM 731 C C . VAL A 1 95 ? 19.164 -3.460 -13.999 1.00 91.25 95 VAL A C 1
ATOM 733 O O . VAL A 1 95 ? 18.012 -3.106 -14.245 1.00 91.25 95 VAL A O 1
ATOM 736 N N . ASN A 1 96 ? 19.846 -4.243 -14.839 1.00 93.94 96 ASN A N 1
ATOM 737 C CA . ASN A 1 96 ? 19.331 -4.668 -16.146 1.00 93.94 96 ASN A CA 1
ATOM 738 C C . ASN A 1 96 ? 18.186 -5.693 -16.062 1.00 93.94 96 ASN A C 1
ATOM 740 O O . ASN A 1 96 ? 17.394 -5.802 -16.995 1.00 93.94 96 ASN A O 1
ATOM 744 N N . VAL A 1 97 ? 18.074 -6.417 -14.948 1.00 93.81 97 VAL A N 1
ATOM 745 C CA . VAL A 1 97 ? 17.061 -7.463 -14.718 1.00 93.81 97 VAL A CA 1
ATOM 746 C C . VAL A 1 97 ? 16.163 -7.171 -13.512 1.00 93.81 97 VAL A C 1
ATOM 748 O O . VAL A 1 97 ? 15.058 -7.701 -13.414 1.00 93.81 97 VAL A O 1
ATOM 751 N N . ALA A 1 98 ? 16.604 -6.311 -12.594 1.00 94.50 98 ALA A N 1
ATOM 752 C CA . ALA A 1 98 ? 15.844 -5.882 -11.437 1.00 94.50 98 ALA A CA 1
ATOM 753 C C . ALA A 1 98 ? 14.697 -4.973 -11.880 1.00 94.50 98 ALA A C 1
ATOM 755 O O . ALA A 1 98 ? 14.899 -3.920 -12.486 1.00 94.50 98 ALA A O 1
ATOM 756 N N . LYS A 1 99 ? 13.481 -5.404 -11.554 1.00 96.38 99 LYS A N 1
ATOM 757 C CA . LYS A 1 99 ? 12.245 -4.657 -11.787 1.00 96.38 99 LYS A CA 1
ATOM 758 C C . LYS A 1 99 ? 12.103 -3.505 -10.787 1.00 96.38 99 LYS A C 1
ATOM 760 O O . LYS A 1 99 ? 12.444 -3.685 -9.617 1.00 96.38 99 LYS A O 1
ATOM 765 N N . ILE A 1 100 ? 11.542 -2.372 -11.213 1.00 96.31 100 ILE A N 1
ATOM 766 C CA . ILE A 1 100 ? 11.350 -1.153 -10.408 1.00 96.31 100 ILE A CA 1
ATOM 767 C C . ILE A 1 100 ? 10.620 -1.454 -9.099 1.00 96.31 100 ILE A C 1
ATOM 769 O O . ILE A 1 100 ? 11.071 -1.018 -8.044 1.00 96.31 100 ILE A O 1
ATOM 773 N N . GLY A 1 101 ? 9.572 -2.286 -9.131 1.00 94.38 101 GLY A N 1
ATOM 774 C CA . GLY A 1 101 ? 8.869 -2.682 -7.908 1.00 94.38 101 GLY A CA 1
ATOM 775 C C . GLY A 1 101 ? 9.787 -3.369 -6.889 1.00 94.38 101 GLY A C 1
ATOM 776 O O . GLY A 1 101 ? 9.691 -3.114 -5.695 1.00 94.38 101 GLY A O 1
ATOM 777 N N . GLY A 1 102 ? 10.732 -4.192 -7.356 1.00 93.38 102 GLY A N 1
ATOM 778 C CA . GLY A 1 102 ? 11.735 -4.826 -6.498 1.00 93.38 102 GLY A CA 1
ATOM 779 C C . GLY A 1 102 ? 12.846 -3.875 -6.046 1.00 93.38 102 GLY A C 1
ATOM 780 O O . GLY A 1 102 ? 13.315 -4.002 -4.919 1.00 93.38 102 GLY A O 1
ATOM 781 N N . ILE A 1 103 ? 13.256 -2.930 -6.896 1.00 94.00 103 ILE A N 1
ATOM 782 C CA . ILE A 1 103 ? 14.246 -1.891 -6.566 1.00 94.00 103 ILE A CA 1
ATOM 783 C C . ILE A 1 103 ? 13.727 -1.037 -5.405 1.00 94.00 103 ILE A C 1
ATOM 785 O O . ILE A 1 103 ? 14.398 -0.929 -4.380 1.00 94.00 103 ILE A O 1
ATOM 789 N N . VAL A 1 104 ? 12.497 -0.528 -5.520 1.00 93.62 104 VAL A N 1
ATOM 790 C CA . VAL A 1 104 ? 11.864 0.299 -4.484 1.00 93.62 104 VAL A CA 1
ATOM 791 C C . VAL A 1 104 ? 11.609 -0.508 -3.208 1.00 93.62 104 VAL A C 1
ATOM 793 O O . VAL A 1 104 ? 12.012 -0.076 -2.131 1.00 93.62 104 VAL A O 1
ATOM 796 N N . ALA A 1 105 ? 11.021 -1.708 -3.314 1.00 91.50 105 ALA A N 1
ATOM 797 C CA . ALA A 1 105 ? 10.689 -2.537 -2.148 1.00 91.50 105 ALA A CA 1
ATOM 798 C C . ALA A 1 105 ? 11.910 -2.967 -1.317 1.00 91.50 105 ALA A C 1
ATOM 800 O O . ALA A 1 105 ? 11.773 -3.247 -0.130 1.00 91.50 105 ALA A O 1
ATOM 801 N N . ASN A 1 106 ? 13.098 -3.028 -1.926 1.00 88.31 106 ASN A N 1
ATOM 802 C CA . ASN A 1 106 ? 14.335 -3.401 -1.237 1.00 88.31 106 ASN A CA 1
ATOM 803 C C . ASN A 1 106 ? 15.229 -2.203 -0.897 1.00 88.31 106 ASN A C 1
ATOM 805 O O . ASN A 1 106 ? 16.370 -2.419 -0.497 1.00 88.31 106 ASN A O 1
ATOM 809 N N . ASN A 1 107 ? 14.752 -0.965 -1.086 1.00 86.75 107 ASN A N 1
ATOM 810 C CA . ASN A 1 107 ? 15.577 0.242 -1.005 1.00 86.75 107 ASN A CA 1
ATOM 811 C C . ASN A 1 107 ? 16.919 0.077 -1.740 1.00 86.75 107 ASN A C 1
ATOM 813 O O . ASN A 1 107 ? 17.993 0.332 -1.189 1.00 86.75 107 ASN A O 1
ATOM 817 N N . ALA A 1 108 ? 16.864 -0.456 -2.960 1.00 84.38 108 ALA A N 1
ATOM 818 C CA . ALA A 1 108 ? 18.069 -0.884 -3.642 1.00 84.38 108 ALA A CA 1
ATOM 819 C C . ALA A 1 108 ? 19.000 0.305 -3.926 1.00 84.38 108 ALA A C 1
ATOM 821 O O . ALA A 1 108 ? 18.560 1.441 -4.149 1.00 84.38 108 ALA A O 1
ATOM 822 N N . SER A 1 109 ? 20.292 -0.004 -3.914 1.00 82.62 109 SER A N 1
ATOM 823 C CA . SER A 1 109 ? 21.421 0.888 -4.154 1.00 82.62 109 SER A CA 1
ATOM 824 C C . SER A 1 109 ? 22.566 0.095 -4.801 1.00 82.62 109 SER A C 1
ATOM 826 O O . SER A 1 109 ? 22.476 -1.128 -4.954 1.00 82.62 109 SER A O 1
ATOM 828 N N . GLY A 1 110 ? 23.644 0.777 -5.169 1.00 77.75 110 GLY A N 1
ATOM 829 C CA . GLY A 1 110 ? 24.843 0.193 -5.753 1.00 77.75 110 GLY A CA 1
ATOM 830 C C . GLY A 1 110 ? 26.073 1.089 -5.605 1.00 77.75 110 GLY A C 1
ATOM 831 O O . GLY A 1 110 ? 26.077 2.095 -4.889 1.00 77.75 110 GLY A O 1
ATOM 832 N N . MET A 1 111 ? 27.167 0.658 -6.237 1.00 70.25 111 MET A N 1
ATOM 833 C CA . MET A 1 111 ? 28.506 1.223 -6.027 1.00 70.25 111 MET A CA 1
ATOM 834 C C . MET A 1 111 ? 28.632 2.689 -6.455 1.00 70.25 111 MET A C 1
ATOM 836 O O . MET A 1 111 ? 29.442 3.406 -5.872 1.00 70.25 111 MET A O 1
ATOM 840 N N . CYS A 1 112 ? 27.860 3.150 -7.443 1.00 67.06 112 CYS A N 1
ATOM 841 C CA . CYS A 1 112 ? 27.980 4.510 -7.963 1.00 67.06 112 CYS A CA 1
ATOM 842 C C . CYS A 1 112 ? 26.925 5.470 -7.390 1.00 67.06 112 CYS A C 1
ATOM 844 O O . CYS A 1 112 ? 27.115 6.681 -7.498 1.00 67.06 112 CYS A O 1
ATOM 846 N N . CYS A 1 113 ? 25.837 4.982 -6.779 1.00 64.81 113 CYS A N 1
ATOM 847 C CA . CYS A 1 113 ? 24.788 5.843 -6.214 1.00 64.81 113 CYS A CA 1
ATOM 848 C C . CYS A 1 113 ? 25.068 6.290 -4.766 1.00 64.81 113 CYS A C 1
ATOM 850 O O . CYS A 1 113 ? 24.503 7.287 -4.300 1.00 64.81 113 CYS A O 1
ATOM 852 N N . GLY A 1 114 ? 25.925 5.562 -4.037 1.00 65.75 114 GLY A N 1
ATOM 853 C CA . GLY A 1 114 ? 26.184 5.797 -2.614 1.00 65.75 114 GLY A CA 1
ATOM 854 C C . GLY A 1 114 ? 24.895 5.864 -1.778 1.00 65.75 114 GLY A C 1
ATOM 855 O O . GLY A 1 114 ? 23.859 5.309 -2.142 1.00 65.75 114 GLY A O 1
ATOM 856 N N . PHE A 1 115 ? 24.936 6.582 -0.652 1.00 65.00 115 PHE A N 1
ATOM 857 C CA . PHE A 1 115 ? 23.746 6.840 0.174 1.00 65.00 115 PHE A CA 1
ATOM 858 C C . PHE A 1 115 ? 22.771 7.827 -0.490 1.00 65.00 115 PHE A C 1
ATOM 860 O O . PHE A 1 115 ? 21.559 7.664 -0.382 1.00 65.00 115 PHE A O 1
ATOM 867 N N . LYS A 1 116 ? 23.286 8.843 -1.193 1.00 76.31 116 LYS A N 1
ATOM 868 C CA . LYS A 1 116 ? 22.495 9.992 -1.666 1.00 76.31 116 LYS A CA 1
ATOM 869 C C . LYS A 1 116 ? 21.504 9.656 -2.778 1.00 76.31 116 LYS A C 1
ATOM 871 O O . LYS A 1 116 ? 20.516 10.363 -2.920 1.00 76.31 116 LYS A O 1
ATOM 876 N N . HIS A 1 117 ? 21.758 8.604 -3.553 1.00 81.19 117 HIS A N 1
ATOM 877 C CA . HIS A 1 117 ? 20.957 8.277 -4.734 1.00 81.19 117 HIS A CA 1
ATOM 878 C C . HIS A 1 117 ? 20.315 6.885 -4.664 1.00 81.19 117 HIS A C 1
ATOM 880 O O . HIS A 1 117 ? 19.991 6.302 -5.692 1.00 81.19 117 HIS A O 1
ATOM 886 N N . ASN A 1 118 ? 20.114 6.342 -3.459 1.00 82.62 118 ASN A N 1
ATOM 887 C CA . ASN A 1 118 ? 19.310 5.132 -3.282 1.00 82.62 118 ASN A CA 1
ATOM 888 C C . ASN A 1 118 ? 17.820 5.389 -3.584 1.00 82.62 118 ASN A C 1
ATOM 890 O O . ASN A 1 118 ? 17.393 6.520 -3.843 1.00 82.62 118 ASN A O 1
ATOM 894 N N . SER A 1 119 ? 17.018 4.323 -3.547 1.00 83.31 119 SER A N 1
ATOM 895 C CA . 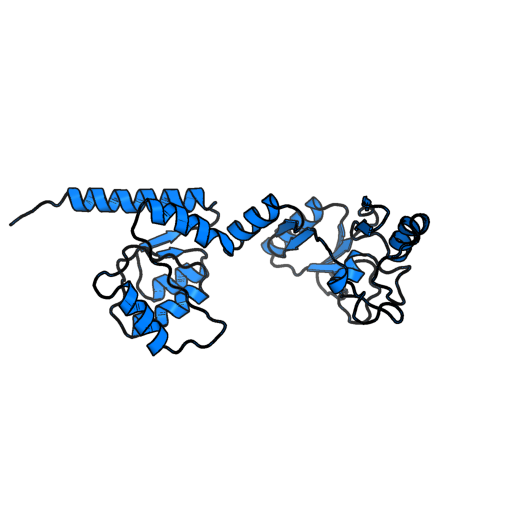SER A 1 119 ? 15.597 4.407 -3.906 1.00 83.31 119 SER A CA 1
ATOM 896 C C . SER A 1 119 ? 14.834 5.364 -2.992 1.00 83.31 119 SER A C 1
ATOM 898 O O . SER A 1 119 ? 14.026 6.140 -3.479 1.00 83.31 119 SER A O 1
ATOM 900 N N . TYR A 1 120 ? 15.121 5.379 -1.689 1.00 85.75 120 TYR A N 1
ATOM 901 C CA . TYR A 1 120 ? 14.427 6.262 -0.745 1.00 85.75 120 TYR A CA 1
ATOM 902 C C . TYR A 1 120 ? 14.720 7.746 -0.968 1.00 85.75 120 TYR A C 1
ATOM 904 O O . TYR A 1 120 ? 13.805 8.557 -0.902 1.00 85.75 120 TYR A O 1
ATOM 912 N N . ASN A 1 121 ? 15.969 8.102 -1.262 1.00 86.19 121 ASN A N 1
ATOM 913 C CA . ASN A 1 121 ? 16.367 9.499 -1.449 1.00 86.19 121 ASN A CA 1
ATOM 914 C C . ASN A 1 121 ? 15.982 10.064 -2.826 1.00 86.19 121 ASN A C 1
ATOM 916 O O . ASN A 1 121 ? 16.094 11.266 -3.044 1.00 86.19 121 ASN A O 1
ATOM 920 N N . THR A 1 122 ? 15.562 9.209 -3.761 1.00 90.81 122 THR A N 1
ATOM 921 C CA . THR A 1 122 ? 15.215 9.609 -5.137 1.00 90.81 122 THR A CA 1
ATOM 922 C C . THR A 1 122 ? 13.750 9.375 -5.492 1.00 90.81 122 THR A C 1
ATOM 924 O O . THR A 1 122 ? 13.300 9.823 -6.545 1.00 90.81 122 THR A O 1
ATOM 927 N N . LEU A 1 123 ? 12.989 8.708 -4.621 1.00 93.06 123 LEU A N 1
ATOM 928 C CA . LEU A 1 123 ? 11.553 8.527 -4.778 1.00 93.06 123 LEU A CA 1
ATOM 929 C C . LEU A 1 123 ? 10.824 9.825 -4.421 1.00 93.06 123 LEU A C 1
ATOM 931 O O . LEU A 1 123 ? 10.860 10.271 -3.279 1.00 93.06 123 LEU A O 1
ATOM 935 N N . GLN A 1 124 ? 10.140 10.406 -5.403 1.00 93.75 124 GLN A N 1
ATOM 936 C CA . GLN A 1 124 ? 9.327 11.606 -5.207 1.00 93.75 124 GLN A CA 1
ATOM 937 C C . GLN A 1 124 ? 7.884 11.264 -4.819 1.00 93.75 124 GLN A C 1
ATOM 939 O O . GLN A 1 124 ? 7.376 11.766 -3.821 1.00 93.75 124 GLN A O 1
ATOM 944 N N . ASP A 1 125 ? 7.243 10.385 -5.593 1.00 95.06 125 ASP A N 1
ATOM 945 C CA . ASP A 1 125 ? 5.861 9.953 -5.388 1.00 95.06 125 ASP A CA 1
ATOM 946 C C . ASP A 1 125 ? 5.751 8.427 -5.510 1.00 95.06 125 ASP A C 1
ATOM 948 O O . ASP A 1 125 ? 6.504 7.799 -6.261 1.00 95.06 125 ASP A O 1
ATOM 952 N N . ILE A 1 126 ? 4.765 7.827 -4.841 1.00 95.56 126 ILE A N 1
ATOM 953 C CA . ILE A 1 126 ? 4.426 6.410 -4.974 1.00 95.56 126 ILE A CA 1
ATOM 954 C C . ILE A 1 126 ? 2.914 6.192 -4.910 1.00 95.56 126 ILE A C 1
ATOM 956 O O . ILE A 1 126 ? 2.203 6.814 -4.121 1.00 95.56 126 ILE A O 1
ATOM 960 N N . ARG A 1 127 ? 2.433 5.251 -5.726 1.00 95.94 127 ARG A N 1
ATOM 961 C CA . ARG A 1 127 ? 1.109 4.649 -5.580 1.00 95.94 127 ARG A CA 1
ATOM 962 C C . ARG A 1 127 ? 1.270 3.263 -4.962 1.00 95.94 127 ARG A C 1
ATOM 964 O O . ARG A 1 127 ? 1.969 2.421 -5.524 1.00 95.94 127 ARG A O 1
ATOM 971 N N . VAL A 1 128 ? 0.672 3.047 -3.795 1.00 94.50 128 VAL A N 1
ATOM 972 C CA . VAL A 1 128 ? 0.837 1.840 -2.975 1.00 94.50 128 VAL A CA 1
ATOM 973 C C . VAL A 1 128 ? -0.517 1.247 -2.599 1.00 94.50 128 VAL A C 1
ATOM 975 O O . VAL A 1 128 ? -1.474 1.974 -2.346 1.00 94.50 128 VAL A O 1
ATOM 978 N N . ILE A 1 129 ? -0.579 -0.084 -2.557 1.00 93.81 129 ILE A N 1
ATOM 979 C CA . ILE A 1 129 ? -1.733 -0.856 -2.093 1.00 93.81 129 ILE A CA 1
ATOM 980 C C . ILE A 1 129 ? -1.330 -1.540 -0.788 1.00 93.81 129 ILE A C 1
ATOM 982 O O . ILE A 1 129 ? -0.318 -2.244 -0.740 1.00 93.81 129 ILE A O 1
ATOM 986 N N . PHE A 1 130 ? -2.102 -1.318 0.268 1.00 90.19 130 PHE A N 1
ATOM 987 C CA . PHE A 1 130 ? -1.865 -1.884 1.591 1.00 90.19 130 PHE A CA 1
ATOM 988 C C . PHE A 1 130 ? -2.481 -3.280 1.728 1.00 90.19 130 PHE A C 1
ATOM 990 O O . PHE A 1 130 ? -3.313 -3.709 0.928 1.00 90.19 130 PHE A O 1
ATOM 997 N N . SER A 1 131 ? -2.068 -4.013 2.763 1.00 85.75 131 SER A N 1
ATOM 998 C CA . SER A 1 131 ? -2.520 -5.388 3.017 1.00 85.75 131 SER A CA 1
ATOM 999 C C . SER A 1 131 ? -4.011 -5.508 3.334 1.00 85.75 131 SER A C 1
ATOM 1001 O O . SER A 1 131 ? -4.563 -6.599 3.248 1.00 85.75 131 SER A O 1
ATOM 1003 N N . ASP A 1 132 ? -4.672 -4.413 3.691 1.00 81.25 132 ASP A N 1
ATOM 1004 C CA . ASP A 1 132 ? -6.118 -4.325 3.898 1.00 81.25 132 ASP A CA 1
ATOM 1005 C C . ASP A 1 132 ? -6.887 -3.891 2.636 1.00 81.25 132 ASP A C 1
ATOM 1007 O O . ASP A 1 132 ? -8.110 -3.779 2.672 1.00 81.25 132 ASP A O 1
ATOM 1011 N N . GLY A 1 133 ? -6.186 -3.684 1.516 1.00 84.56 133 GLY A N 1
ATOM 1012 C CA . GLY A 1 133 ? -6.759 -3.275 0.236 1.00 84.56 133 GLY A CA 1
ATOM 1013 C C . GLY A 1 133 ? -6.892 -1.762 0.055 1.00 84.56 133 GLY A C 1
ATOM 1014 O O . GLY A 1 133 ? -7.350 -1.329 -1.001 1.00 84.56 133 GLY A O 1
ATOM 1015 N N . GLN A 1 134 ? -6.486 -0.942 1.030 1.00 83.62 134 GLN A N 1
ATOM 1016 C CA . GLN A 1 134 ? -6.470 0.509 0.840 1.00 83.62 134 GLN A CA 1
ATOM 1017 C C . GLN A 1 134 ? -5.421 0.913 -0.200 1.00 83.62 134 GLN A C 1
ATOM 1019 O O . GLN A 1 134 ? -4.330 0.343 -0.249 1.00 83.62 134 GLN A O 1
ATOM 1024 N N . VAL A 1 135 ? -5.732 1.930 -1.005 1.00 87.44 135 VAL A N 1
ATOM 1025 C CA . VAL A 1 135 ? -4.820 2.476 -2.017 1.00 87.44 135 VAL A CA 1
ATOM 1026 C C . VAL A 1 135 ? -4.467 3.913 -1.663 1.00 87.44 135 VAL A C 1
ATOM 1028 O O . VAL A 1 135 ? -5.350 4.725 -1.390 1.00 87.44 135 VAL A O 1
ATOM 1031 N N . LEU A 1 136 ? -3.176 4.230 -1.697 1.00 89.56 136 LEU A N 1
ATOM 1032 C CA . LEU A 1 136 ? -2.655 5.576 -1.495 1.00 89.56 136 LEU A CA 1
ATOM 1033 C C . LEU A 1 136 ? -1.805 5.978 -2.691 1.00 89.56 136 LEU A C 1
ATOM 1035 O O . LEU A 1 136 ? -0.810 5.326 -2.997 1.00 89.56 136 LEU A O 1
ATOM 1039 N N . ASP A 1 137 ? -2.167 7.086 -3.323 1.00 93.94 137 ASP A N 1
ATOM 1040 C CA . ASP A 1 137 ? -1.317 7.810 -4.260 1.00 93.94 137 ASP A CA 1
ATOM 1041 C C . ASP A 1 137 ? -0.774 9.065 -3.576 1.00 93.94 137 ASP A C 1
ATOM 1043 O O . ASP A 1 137 ? -1.518 10.012 -3.317 1.00 93.94 137 ASP A O 1
ATOM 1047 N N . THR A 1 138 ? 0.525 9.084 -3.268 1.00 93.06 138 THR A N 1
ATOM 1048 C CA . THR A 1 138 ? 1.138 10.199 -2.530 1.00 93.06 138 THR A CA 1
ATOM 1049 C C . THR A 1 138 ? 1.213 11.490 -3.342 1.00 93.06 138 THR A C 1
ATOM 1051 O O . THR A 1 138 ? 1.382 12.560 -2.751 1.00 93.06 138 THR A O 1
ATOM 1054 N N . LYS A 1 139 ? 1.074 11.415 -4.672 1.00 93.25 139 LYS A N 1
ATOM 1055 C CA . LYS A 1 139 ? 1.018 12.595 -5.538 1.00 93.25 139 LYS A CA 1
ATOM 1056 C C . LYS A 1 139 ? -0.346 13.281 -5.452 1.00 93.25 139 LYS A C 1
ATOM 1058 O O . LYS A 1 139 ? -0.442 14.504 -5.547 1.00 93.25 139 LYS A O 1
ATOM 1063 N N . SER A 1 140 ? -1.415 12.498 -5.312 1.00 90.50 140 SER A N 1
ATOM 1064 C CA . SER A 1 140 ? -2.788 13.002 -5.333 1.00 90.50 140 SER A CA 1
ATOM 1065 C C . SER A 1 140 ? -3.194 13.565 -3.971 1.00 90.50 140 SER A C 1
ATOM 1067 O O . SER A 1 140 ? -3.270 12.838 -2.983 1.00 90.50 140 SER A O 1
ATOM 1069 N N . VAL A 1 141 ? -3.501 14.865 -3.921 1.00 83.25 141 VAL A N 1
ATOM 1070 C CA . VAL A 1 141 ? -4.031 15.532 -2.717 1.00 83.25 141 VAL A CA 1
ATOM 1071 C C . VAL A 1 141 ? -5.290 14.817 -2.224 1.00 83.25 141 VAL A C 1
ATOM 1073 O O . VAL A 1 141 ? -5.320 14.379 -1.079 1.00 83.25 141 VAL A O 1
ATOM 1076 N N . ASP A 1 142 ? -6.252 14.592 -3.120 1.00 79.19 142 ASP A N 1
ATOM 1077 C CA . ASP A 1 142 ? -7.510 13.894 -2.831 1.00 79.19 142 ASP A CA 1
ATOM 1078 C C . ASP A 1 142 ? -7.277 12.464 -2.310 1.00 79.19 142 ASP A C 1
ATOM 1080 O O . ASP A 1 142 ? -7.897 12.044 -1.334 1.00 79.19 142 ASP A O 1
ATOM 1084 N N . SER A 1 143 ? -6.328 11.719 -2.894 1.00 80.56 143 SER A N 1
ATOM 1085 C CA . SER A 1 143 ? -6.006 10.372 -2.400 1.00 80.56 143 SER A CA 1
ATOM 1086 C C . SER A 1 143 ? -5.399 10.405 -1.000 1.00 80.56 143 SER A C 1
ATOM 1088 O O . SER A 1 143 ? -5.724 9.535 -0.194 1.00 80.56 143 SER A O 1
ATOM 1090 N N . ARG A 1 144 ? -4.525 11.375 -0.702 1.00 80.31 144 ARG A N 1
ATOM 1091 C CA . ARG A 1 144 ? -3.926 11.528 0.631 1.00 80.31 144 ARG A CA 1
ATOM 1092 C C . ARG A 1 144 ? -4.970 11.898 1.672 1.00 80.31 144 ARG A C 1
ATOM 1094 O O . ARG A 1 144 ? -4.951 11.322 2.753 1.00 80.31 144 ARG A O 1
ATOM 1101 N N . GLU A 1 145 ? -5.876 12.814 1.349 1.00 70.81 145 GLU A N 1
ATOM 1102 C CA . GLU A 1 145 ? -6.954 13.230 2.249 1.00 70.81 145 GLU A CA 1
ATOM 1103 C C . GLU A 1 145 ? -7.900 12.066 2.546 1.00 70.81 145 GLU A C 1
ATOM 1105 O O . GLU A 1 145 ? -8.107 11.729 3.712 1.00 70.81 145 GLU A O 1
ATOM 1110 N N . LYS A 1 146 ? -8.378 11.364 1.510 1.00 68.19 146 LYS A N 1
ATOM 1111 C CA . LYS A 1 146 ? -9.203 10.155 1.670 1.00 68.19 146 LYS A CA 1
ATOM 1112 C C . LYS A 1 146 ? -8.497 9.087 2.495 1.00 68.19 146 LYS A C 1
ATOM 1114 O O . LYS A 1 146 ? -9.092 8.525 3.411 1.00 68.19 146 LYS A O 1
ATOM 1119 N N . PHE A 1 147 ? -7.225 8.821 2.202 1.00 69.00 147 PHE A N 1
ATOM 1120 C CA . PHE A 1 147 ? -6.448 7.845 2.956 1.00 69.00 147 PHE A CA 1
ATOM 1121 C C . PHE A 1 147 ? -6.273 8.268 4.417 1.00 69.00 147 PHE A C 1
ATOM 1123 O O . PHE A 1 147 ? -6.432 7.442 5.308 1.00 69.00 147 PHE A O 1
ATOM 1130 N N . ALA A 1 148 ? -5.987 9.540 4.697 1.00 61.41 148 ALA A N 1
ATOM 1131 C CA . ALA A 1 148 ? -5.812 10.051 6.055 1.00 61.41 148 ALA A CA 1
ATOM 1132 C C . ALA A 1 148 ? -7.122 10.035 6.868 1.00 61.41 148 ALA A C 1
ATOM 1134 O O . ALA A 1 148 ? -7.093 9.809 8.081 1.00 61.41 148 ALA A O 1
ATOM 1135 N N . ILE A 1 149 ? -8.269 10.179 6.200 1.00 56.50 149 ILE A N 1
ATOM 1136 C CA . ILE A 1 149 ? -9.594 9.968 6.789 1.00 56.50 149 ILE A CA 1
ATOM 1137 C C . ILE A 1 149 ? -9.792 8.491 7.150 1.00 56.50 149 ILE A C 1
ATOM 1139 O O . ILE A 1 149 ? -10.019 8.176 8.316 1.00 56.50 149 ILE A O 1
ATOM 1143 N N . ILE A 1 150 ? -9.641 7.581 6.181 1.00 57.97 150 ILE A N 1
ATOM 1144 C CA . ILE A 1 150 ? -9.896 6.141 6.369 1.00 57.97 150 I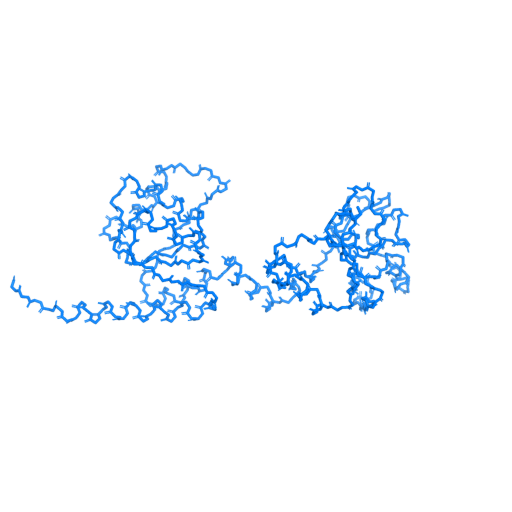LE A CA 1
ATOM 1145 C C . ILE A 1 150 ? -8.920 5.522 7.382 1.00 57.97 150 ILE A C 1
ATOM 1147 O O . ILE A 1 150 ? -9.312 4.704 8.212 1.00 57.97 150 ILE A O 1
ATOM 1151 N N . SER A 1 151 ? -7.652 5.933 7.349 1.00 56.25 151 SER A N 1
ATOM 1152 C CA . SER A 1 151 ? -6.617 5.477 8.287 1.00 56.25 151 SER A CA 1
ATOM 1153 C C . SER A 1 151 ? -6.705 6.135 9.670 1.00 56.25 151 SER A C 1
ATOM 1155 O O . SER A 1 151 ? -5.947 5.764 10.567 1.00 56.25 151 SER A O 1
ATOM 1157 N N . GLY A 1 152 ? -7.620 7.095 9.868 1.00 51.62 152 GLY A N 1
ATOM 1158 C CA . GLY A 1 152 ? -7.814 7.789 11.141 1.00 51.62 152 GLY A CA 1
ATOM 1159 C C . GLY A 1 152 ? -6.662 8.721 11.531 1.00 51.62 152 GLY A C 1
ATOM 1160 O O . GLY A 1 152 ? -6.553 9.083 12.701 1.00 51.62 152 GLY A O 1
ATOM 1161 N N . VAL A 1 153 ? -5.799 9.098 10.580 1.00 52.25 153 VAL A N 1
ATOM 1162 C CA . VAL A 1 153 ? -4.662 10.008 10.799 1.00 52.25 153 VAL A CA 1
ATOM 1163 C C . VAL A 1 153 ? -5.112 11.473 10.789 1.00 52.25 153 VAL A C 1
ATOM 1165 O O . VAL A 1 153 ? -4.652 12.234 11.630 1.00 52.25 153 VAL A O 1
ATOM 1168 N N . SER A 1 154 ? -6.045 11.852 9.907 1.00 46.88 154 SER A N 1
ATOM 1169 C CA . SER A 1 154 ? -6.662 13.194 9.860 1.00 46.88 154 SER A CA 1
ATOM 1170 C C . SER A 1 154 ? -8.180 13.181 10.054 1.00 46.88 154 SER A C 1
ATOM 1172 O O . SER A 1 154 ? -8.776 14.227 10.305 1.00 46.88 154 SER A O 1
ATOM 1174 N N . GLY A 1 155 ? -8.829 12.011 9.975 1.00 51.44 155 GLY A N 1
ATOM 1175 C CA . GLY A 1 155 ? -10.283 11.915 10.132 1.00 51.44 155 GLY A CA 1
ATOM 1176 C C . GLY A 1 155 ? -10.789 12.423 11.485 1.00 51.44 155 GLY A C 1
ATOM 1177 O O . GLY A 1 155 ? -11.902 12.929 11.577 1.00 51.44 155 GLY A O 1
ATOM 1178 N N . ASN A 1 156 ? -9.936 12.386 12.511 1.00 55.62 156 ASN A N 1
ATOM 1179 C CA . ASN A 1 156 ? -10.257 12.930 13.827 1.00 55.62 156 ASN A CA 1
ATOM 1180 C C . ASN A 1 156 ? -10.270 14.455 13.852 1.00 55.62 156 ASN A C 1
ATOM 1182 O O . ASN A 1 156 ? -11.056 15.003 14.607 1.00 55.62 156 ASN A O 1
ATOM 1186 N N . ASP A 1 157 ? -9.435 15.133 13.061 1.00 58.62 157 ASP A N 1
ATOM 1187 C CA . ASP A 1 157 ? -9.377 16.599 13.062 1.00 58.62 157 ASP A CA 1
ATOM 1188 C C . ASP A 1 157 ? -10.586 17.189 12.328 1.00 58.62 157 ASP A C 1
ATOM 1190 O O . ASP A 1 157 ? -11.173 18.155 12.798 1.00 58.62 157 ASP A O 1
ATOM 1194 N N . LEU A 1 158 ? -11.026 16.553 11.237 1.00 58.16 158 LEU A N 1
ATOM 1195 C CA . LEU A 1 158 ? -12.230 16.952 10.498 1.00 58.16 158 LEU A CA 1
ATOM 1196 C C . LEU A 1 158 ? -13.504 16.654 11.307 1.00 58.16 158 LEU A C 1
ATOM 1198 O O . LEU A 1 158 ? -14.401 17.488 11.406 1.00 58.16 158 LEU A O 1
ATOM 1202 N N . LEU A 1 159 ? -13.546 15.489 11.966 1.00 62.22 159 LEU A N 1
ATOM 1203 C CA . LEU A 1 159 ? -14.579 15.155 12.948 1.00 62.22 159 LEU A CA 1
ATOM 1204 C C . LEU A 1 159 ? -14.582 16.150 14.120 1.00 62.22 159 LEU A C 1
ATOM 1206 O O . LEU A 1 159 ? -15.645 16.588 14.548 1.00 62.22 159 LEU A O 1
ATOM 1210 N N . LEU A 1 160 ? -13.406 16.521 14.631 1.00 65.38 160 LEU A N 1
ATOM 1211 C CA . LEU A 1 160 ? -13.262 17.499 15.705 1.00 65.38 160 LEU A CA 1
ATOM 1212 C C . LEU A 1 160 ? -13.741 18.881 15.259 1.00 65.38 160 LEU A C 1
ATOM 1214 O O . LEU A 1 160 ? -14.440 19.532 16.028 1.00 65.38 160 LEU A O 1
ATOM 1218 N N . GLU A 1 161 ? -13.401 19.324 14.047 1.00 65.56 161 GLU A N 1
ATOM 1219 C CA . GLU A 1 161 ? -13.826 20.616 13.502 1.00 65.56 161 GLU A CA 1
ATOM 1220 C C . GLU A 1 161 ? -15.352 20.693 13.392 1.00 65.56 161 GLU A C 1
ATOM 1222 O O . GLU A 1 161 ? -15.962 21.629 13.911 1.00 65.56 161 GLU A O 1
ATOM 1227 N N . GLU A 1 162 ? -15.980 19.688 12.780 1.00 63.50 162 GLU A N 1
ATOM 1228 C CA . GLU A 1 162 ? -17.436 19.635 12.631 1.00 63.50 162 GLU A CA 1
ATOM 1229 C C . GLU A 1 162 ? -18.145 19.543 13.988 1.00 63.50 162 GLU A C 1
ATOM 1231 O O . GLU A 1 162 ? -19.090 20.289 14.243 1.00 63.50 162 GLU A O 1
ATOM 1236 N N . LEU A 1 163 ? -17.659 18.707 14.912 1.00 66.50 163 LEU A N 1
ATOM 1237 C CA . LEU A 1 163 ? -18.231 18.624 16.259 1.00 66.50 163 LEU A CA 1
ATOM 1238 C C . LEU A 1 163 ? -18.021 19.908 17.065 1.00 66.50 163 LEU A C 1
ATOM 1240 O O . LEU A 1 163 ? -18.916 20.305 17.803 1.00 66.50 163 LEU A O 1
ATOM 1244 N N . SER A 1 164 ? -16.889 20.594 16.905 1.00 70.75 164 SER A N 1
ATOM 1245 C CA . SER A 1 164 ? -16.608 21.848 17.620 1.00 70.75 164 SER A CA 1
ATOM 1246 C C . SER A 1 164 ? -17.514 22.998 17.178 1.00 70.75 164 SER A C 1
ATOM 1248 O O . SER A 1 164 ? -17.747 23.917 17.961 1.00 70.75 164 SER A O 1
ATOM 1250 N N . LYS A 1 165 ? -18.069 22.955 15.956 1.00 71.81 165 LYS A N 1
ATOM 1251 C CA . LYS A 1 165 ? -19.099 23.913 15.502 1.00 71.81 165 LYS A CA 1
ATOM 1252 C C . LYS A 1 165 ? -20.420 23.752 16.265 1.00 71.81 165 LYS A C 1
ATOM 1254 O O . LYS A 1 165 ? -21.225 24.679 16.289 1.00 71.81 165 LYS A O 1
ATOM 1259 N N . LEU A 1 166 ? -20.654 22.584 16.864 1.00 66.00 166 LEU A N 1
ATOM 1260 C CA . LEU A 1 166 ? -21.961 22.157 17.372 1.00 66.00 166 LEU A CA 1
ATOM 1261 C C . LEU A 1 166 ? -21.953 21.882 18.880 1.00 66.00 166 LEU A C 1
ATOM 1263 O O . LEU A 1 166 ? -22.993 21.948 19.532 1.00 66.00 166 LEU A O 1
ATOM 1267 N N . THR A 1 167 ? -20.790 21.566 19.446 1.00 70.69 167 THR A N 1
ATOM 1268 C CA . THR A 1 167 ? -20.620 21.192 20.849 1.00 70.69 167 THR A CA 1
ATOM 1269 C C . THR A 1 167 ? -19.321 21.772 21.399 1.00 70.69 167 THR A C 1
ATOM 1271 O O . THR A 1 167 ? -18.379 22.072 20.668 1.00 70.69 167 THR A O 1
ATOM 1274 N N . HIS A 1 168 ? -19.221 21.863 22.726 1.00 75.25 168 HIS A N 1
ATOM 1275 C CA . HIS A 1 168 ? -17.921 22.036 23.367 1.00 75.25 168 HIS A CA 1
ATOM 1276 C C . HIS A 1 168 ? -17.144 20.723 23.264 1.00 75.25 168 HIS A C 1
ATOM 1278 O O . HIS A 1 168 ? -17.510 19.732 23.900 1.00 75.25 168 HIS A O 1
ATOM 1284 N N . CYS A 1 169 ? -16.109 20.704 22.426 1.00 72.50 169 CYS A N 1
ATOM 1285 C CA . CYS A 1 169 ? -15.222 19.561 22.269 1.00 72.50 169 CYS A CA 1
ATOM 1286 C C . CYS A 1 169 ? -13.833 19.894 22.822 1.00 72.50 169 CYS A C 1
ATOM 1288 O O . CYS A 1 169 ? -13.283 20.959 22.548 1.00 72.50 169 CYS A O 1
ATOM 1290 N N . HIS A 1 170 ? -13.257 18.973 23.593 1.00 76.06 170 HIS A N 1
ATOM 1291 C CA . HIS A 1 170 ? -11.893 19.086 24.101 1.00 76.06 170 HIS A CA 1
ATOM 1292 C C . HIS A 1 170 ? -11.045 17.968 23.502 1.00 76.06 170 HIS A C 1
ATOM 1294 O O . HIS A 1 170 ? -11.347 16.786 23.684 1.00 76.06 170 HIS A O 1
ATOM 1300 N N . LYS A 1 171 ? -9.969 18.335 22.801 1.00 75.69 171 LYS A N 1
ATOM 1301 C CA . LYS A 1 171 ? -8.985 17.367 22.313 1.00 75.69 171 LYS A CA 1
ATOM 1302 C C . LYS A 1 171 ? -8.151 16.875 23.496 1.00 75.69 171 LYS A C 1
ATOM 1304 O O . LYS A 1 171 ? -7.508 17.674 24.171 1.00 75.69 171 LYS A O 1
ATOM 1309 N N . PHE A 1 172 ? -8.158 15.566 23.733 1.00 76.25 172 PHE A N 1
ATOM 1310 C CA . PHE A 1 172 ? -7.313 14.923 24.735 1.00 76.25 172 PHE A CA 1
ATOM 1311 C C . PHE A 1 172 ? -6.335 13.979 24.039 1.00 76.25 172 PHE A C 1
ATOM 1313 O O . PHE A 1 172 ? -6.713 12.905 23.570 1.00 76.25 172 PHE A O 1
ATOM 1320 N N . GLU A 1 173 ? -5.080 14.403 23.916 1.00 72.06 173 GLU A N 1
ATOM 1321 C CA . GLU A 1 173 ? -4.055 13.633 23.217 1.00 72.06 173 GLU A CA 1
ATOM 1322 C C . GLU A 1 173 ? -3.346 12.684 24.182 1.00 72.06 173 GLU A C 1
ATOM 1324 O O . GLU A 1 173 ? -2.665 13.105 25.113 1.00 72.06 173 GLU A O 1
ATOM 1329 N N . THR A 1 174 ? -3.476 11.379 23.941 1.00 66.62 174 THR A N 1
ATOM 1330 C CA . THR A 1 174 ? -2.704 10.364 24.663 1.00 66.62 174 THR A CA 1
ATOM 1331 C C . THR A 1 174 ? -1.638 9.794 23.735 1.00 66.62 174 THR A C 1
ATOM 1333 O O . THR A 1 174 ? -1.951 9.027 22.818 1.00 66.62 174 THR A O 1
ATOM 1336 N N . TYR A 1 175 ? -0.372 10.137 23.958 1.00 59.22 175 TYR A N 1
ATOM 1337 C CA . TYR A 1 175 ? 0.732 9.576 23.184 1.00 59.22 175 TYR A CA 1
ATOM 1338 C C . TYR A 1 175 ? 1.190 8.256 23.807 1.00 59.22 175 TYR A C 1
ATOM 1340 O O . TYR A 1 175 ? 1.670 8.212 24.930 1.00 59.22 175 TYR A O 1
ATOM 1348 N N . LEU A 1 176 ? 1.070 7.159 23.057 1.00 49.16 176 LEU A N 1
ATOM 1349 C CA . LEU A 1 176 ? 1.606 5.850 23.462 1.00 49.16 176 LEU A CA 1
ATOM 1350 C C . LEU A 1 176 ? 3.102 5.689 23.209 1.00 49.16 176 LEU A C 1
ATOM 1352 O O . LEU A 1 176 ? 3.692 4.708 23.650 1.00 49.16 176 LEU A O 1
ATOM 1356 N N . ARG A 1 177 ? 3.710 6.600 22.445 1.00 45.16 177 ARG A N 1
ATOM 1357 C CA . ARG A 1 177 ? 5.091 6.432 21.971 1.00 45.16 177 ARG A CA 1
ATOM 1358 C C . ARG A 1 177 ? 6.146 7.042 22.886 1.00 45.16 177 ARG A C 1
ATOM 1360 O O . ARG A 1 177 ? 7.324 6.780 22.684 1.00 45.16 177 ARG A O 1
ATOM 1367 N N . VAL A 1 178 ? 5.733 7.775 23.911 1.00 47.47 178 VAL A N 1
ATOM 1368 C CA . VAL A 1 178 ? 6.596 8.227 25.001 1.00 47.47 178 VAL A CA 1
ATOM 1369 C C . VAL A 1 178 ? 5.770 8.053 26.263 1.00 47.47 178 VAL A C 1
ATOM 1371 O O . VAL A 1 178 ? 4.607 8.442 26.277 1.00 47.47 178 VAL A O 1
ATOM 1374 N N . PHE A 1 179 ? 6.321 7.378 27.267 1.00 58.44 179 PHE A N 1
ATOM 1375 C CA . PHE A 1 179 ? 5.673 7.124 28.548 1.00 58.44 179 PHE A CA 1
ATOM 1376 C C . PHE A 1 179 ? 5.363 8.456 29.242 1.00 58.44 179 PHE A C 1
ATOM 1378 O O . PHE A 1 179 ? 6.152 8.912 30.060 1.00 58.44 179 PHE A O 1
ATOM 1385 N N . ILE A 1 180 ? 4.248 9.101 28.891 1.00 67.25 180 ILE A N 1
ATOM 1386 C CA . ILE A 1 180 ? 3.735 10.216 29.682 1.00 67.25 180 ILE A CA 1
ATOM 1387 C C . ILE A 1 180 ? 3.380 9.636 31.048 1.00 67.25 180 ILE A C 1
ATOM 1389 O O . ILE A 1 180 ? 2.736 8.576 31.144 1.00 67.25 180 ILE A O 1
ATOM 1393 N N . ASP A 1 181 ? 3.873 10.304 32.082 1.00 80.19 181 ASP A N 1
ATOM 1394 C CA . ASP A 1 181 ? 3.622 9.924 33.459 1.00 80.19 181 ASP A CA 1
ATOM 1395 C C . ASP A 1 181 ? 2.109 9.953 33.740 1.00 80.19 181 ASP A C 1
ATOM 1397 O O . ASP A 1 181 ? 1.361 10.755 33.172 1.00 80.19 181 ASP A O 1
ATOM 1401 N N . LEU A 1 182 ? 1.624 9.029 34.574 1.00 82.75 182 LEU A N 1
ATOM 1402 C CA . LEU A 1 182 ? 0.193 8.957 34.870 1.00 82.75 182 LEU A CA 1
ATOM 1403 C C . LEU A 1 182 ? -0.301 10.241 35.551 1.00 82.75 182 LEU A C 1
ATOM 1405 O O . LEU A 1 182 ? -1.427 10.655 35.280 1.00 82.75 182 LEU A O 1
ATOM 1409 N N . ASP A 1 183 ? 0.531 10.868 36.379 1.00 84.69 183 ASP A N 1
ATOM 1410 C CA . ASP A 1 183 ? 0.189 12.094 37.091 1.00 84.69 183 ASP A CA 1
ATOM 1411 C C . ASP A 1 183 ? 0.078 13.276 36.114 1.00 84.69 183 ASP A C 1
ATOM 1413 O O . ASP A 1 183 ? -0.877 14.047 36.181 1.00 84.69 183 ASP A O 1
ATOM 1417 N N . GLU A 1 184 ? 0.961 13.354 35.112 1.00 83.81 184 GLU A N 1
ATOM 1418 C CA . GLU A 1 184 ? 0.891 14.369 34.048 1.00 83.81 184 GLU A CA 1
ATOM 1419 C C . GLU A 1 184 ? -0.379 14.218 33.183 1.00 83.81 184 GLU A C 1
ATOM 1421 O O . GLU A 1 184 ? -1.059 15.198 32.846 1.00 83.81 184 GLU A O 1
ATOM 1426 N N . LEU A 1 185 ? -0.746 12.973 32.859 1.00 81.44 185 LEU A N 1
ATOM 1427 C CA . LEU A 1 185 ? -1.998 12.649 32.169 1.00 81.44 185 LEU A CA 1
ATOM 1428 C C . LEU A 1 185 ? -3.226 13.041 33.001 1.00 81.44 185 LEU A C 1
ATOM 1430 O O . LEU A 1 185 ? -4.188 13.593 32.457 1.00 81.44 185 LEU A O 1
ATOM 1434 N N . LEU A 1 186 ? -3.197 12.763 34.305 1.00 84.75 186 LEU A N 1
ATOM 1435 C CA . LEU A 1 186 ? -4.283 13.063 35.236 1.00 84.75 186 LEU A CA 1
ATOM 1436 C C . LEU A 1 186 ? -4.468 14.576 35.410 1.00 84.75 186 LEU A C 1
ATOM 1438 O O . LEU A 1 186 ? -5.598 15.062 35.353 1.00 84.75 186 LEU A O 1
ATOM 1442 N N . ASP A 1 187 ? -3.376 15.328 35.530 1.00 85.50 187 ASP A N 1
ATOM 1443 C CA . ASP A 1 187 ? -3.396 16.791 35.585 1.00 85.50 187 ASP A CA 1
ATOM 1444 C C . ASP A 1 187 ? -3.985 17.398 34.312 1.00 85.50 187 ASP A C 1
ATOM 1446 O O . ASP A 1 187 ? -4.804 18.319 34.374 1.00 85.50 187 ASP A O 1
ATOM 1450 N N . THR A 1 188 ? -3.611 16.867 33.147 1.00 83.94 188 THR A N 1
ATOM 1451 C CA . THR A 1 188 ? -4.157 17.321 31.862 1.00 83.94 188 THR A CA 1
ATOM 1452 C C . THR A 1 188 ? -5.652 17.025 31.765 1.00 83.94 188 THR A C 1
ATOM 1454 O O . THR A 1 188 ? -6.425 17.893 31.354 1.00 83.94 188 THR A O 1
ATOM 1457 N N . TYR A 1 189 ? -6.085 15.833 32.190 1.00 84.75 189 TYR A N 1
ATOM 1458 C CA . TYR A 1 189 ? -7.503 15.474 32.220 1.00 84.75 189 TYR A CA 1
ATOM 1459 C C . TYR A 1 189 ? -8.287 16.399 33.152 1.00 84.75 189 TYR A C 1
ATOM 1461 O O . TYR A 1 189 ? -9.308 16.959 32.756 1.00 84.75 189 TYR A O 1
ATOM 1469 N N . ASN A 1 190 ? -7.795 16.607 34.374 1.00 85.31 190 ASN A N 1
ATOM 1470 C CA . ASN A 1 190 ? -8.456 17.464 35.349 1.00 85.31 190 ASN A CA 1
ATOM 1471 C C . ASN A 1 190 ? -8.563 18.898 34.827 1.00 85.31 190 ASN A C 1
ATOM 1473 O O . ASN A 1 190 ? -9.650 19.458 34.875 1.00 85.31 190 ASN A O 1
ATOM 1477 N N . LYS A 1 191 ? -7.504 19.476 34.243 1.00 83.81 191 LYS A N 1
ATOM 1478 C CA . LYS A 1 191 ? -7.560 20.827 33.645 1.00 83.81 191 LYS A CA 1
ATOM 1479 C C . LYS A 1 191 ? -8.675 20.984 32.607 1.00 83.81 191 LYS A C 1
ATOM 1481 O O . LYS A 1 191 ? -9.245 22.065 32.501 1.00 83.81 191 LYS A O 1
ATOM 1486 N N . LEU A 1 192 ? -8.984 19.927 31.855 1.00 80.94 192 LEU A N 1
ATOM 1487 C CA . LEU A 1 192 ? -10.012 19.949 30.813 1.00 80.94 192 LEU A CA 1
ATOM 1488 C C . LEU A 1 192 ? -11.418 19.616 31.338 1.00 80.94 192 LEU A C 1
ATOM 1490 O O . LEU A 1 192 ? -12.394 20.160 30.830 1.00 80.94 192 LEU A O 1
ATOM 1494 N N . PHE A 1 193 ? -11.535 18.746 32.346 1.00 77.75 193 PHE A N 1
ATOM 1495 C CA . PHE A 1 193 ? -12.810 18.130 32.749 1.00 77.75 193 PHE A CA 1
ATOM 1496 C C . PHE A 1 193 ? -13.160 18.294 34.240 1.00 77.75 193 PHE A C 1
ATOM 1498 O O . PHE A 1 193 ? -14.083 17.641 34.726 1.00 77.75 193 PHE A O 1
ATOM 1505 N N . LEU A 1 194 ? -12.468 19.181 34.969 1.00 65.25 194 LEU A N 1
ATOM 1506 C CA . LEU A 1 194 ? -12.517 19.341 36.437 1.00 65.25 194 LEU A CA 1
ATOM 1507 C C . LEU A 1 194 ? -13.934 19.412 37.037 1.00 65.25 194 LEU A C 1
ATOM 1509 O O . LEU A 1 194 ? -14.154 18.961 38.159 1.00 65.25 194 LEU A O 1
ATOM 1513 N N . HIS A 1 195 ? -14.896 19.960 36.290 1.00 64.56 195 HIS A N 1
ATOM 1514 C CA . HIS A 1 195 ? -16.275 20.152 36.748 1.00 64.56 195 HIS A CA 1
ATOM 1515 C C . HIS A 1 195 ? -17.335 19.420 35.917 1.00 64.56 195 HIS A C 1
ATOM 1517 O O . HIS A 1 195 ? -18.471 19.316 36.371 1.00 64.56 195 HIS A O 1
ATOM 1523 N N . ASN A 1 196 ? -16.989 18.891 34.738 1.00 72.44 196 ASN A N 1
ATOM 1524 C CA . ASN A 1 196 ? -17.941 18.262 33.822 1.00 72.44 196 ASN A CA 1
ATOM 1525 C C . ASN A 1 196 ? -17.338 17.003 33.196 1.00 72.44 196 ASN A C 1
ATOM 1527 O O . ASN A 1 196 ? -16.362 17.062 32.451 1.00 72.44 196 ASN A O 1
ATOM 1531 N N . GLN A 1 197 ? -17.966 15.862 33.473 1.00 78.25 197 GLN A N 1
ATOM 1532 C CA . GLN A 1 197 ? -17.625 14.596 32.832 1.00 78.25 197 GLN A CA 1
ATOM 1533 C C . GLN A 1 197 ? -18.081 14.603 31.364 1.00 78.25 197 GLN A C 1
ATOM 1535 O O . GLN A 1 197 ? -19.154 15.136 31.066 1.00 78.25 197 GLN A O 1
ATOM 1540 N N . PRO A 1 198 ? -17.317 13.990 30.444 1.00 81.62 198 PRO A N 1
ATOM 1541 C CA . PRO A 1 198 ? -17.693 13.946 29.039 1.00 81.62 198 PRO A CA 1
ATOM 1542 C C . PRO A 1 198 ? -18.962 13.108 28.828 1.00 81.62 198 PRO A C 1
ATOM 1544 O O . PRO A 1 198 ? -19.079 11.982 29.312 1.00 81.62 198 PRO A O 1
ATOM 1547 N N . ASP A 1 199 ? -19.907 13.641 28.051 1.00 78.69 199 ASP A N 1
ATOM 1548 C CA . ASP A 1 199 ? -21.128 12.937 27.630 1.00 78.69 199 ASP A CA 1
ATOM 1549 C C . ASP A 1 199 ? -20.859 11.915 26.503 1.00 78.69 199 ASP A C 1
ATOM 1551 O O . ASP A 1 199 ? -21.595 10.929 26.352 1.00 78.69 199 ASP A O 1
ATOM 1555 N N . ILE A 1 200 ? -19.814 12.160 25.707 1.00 78.81 200 ILE A N 1
ATOM 1556 C CA . ILE A 1 200 ? -19.372 11.347 24.571 1.00 78.81 200 ILE A CA 1
ATOM 1557 C C . ILE A 1 200 ? -17.845 11.270 24.611 1.00 78.81 200 ILE A C 1
ATOM 1559 O O . ILE A 1 200 ? -17.176 12.284 24.794 1.00 78.81 200 ILE A O 1
ATOM 1563 N N . ILE A 1 201 ? -17.296 10.070 24.426 1.00 82.62 201 ILE A N 1
ATOM 1564 C CA . ILE A 1 201 ? -15.855 9.843 24.296 1.00 82.62 201 ILE A CA 1
ATOM 1565 C C . ILE A 1 201 ? -15.589 9.286 22.905 1.00 82.62 201 ILE A C 1
ATOM 1567 O O . ILE A 1 201 ? -16.093 8.220 22.538 1.00 82.62 201 ILE A O 1
ATOM 1571 N N . ILE A 1 202 ? -14.761 10.002 22.150 1.00 78.31 202 ILE A N 1
ATOM 1572 C CA . ILE A 1 202 ? -14.324 9.593 20.821 1.00 78.31 202 ILE A CA 1
ATOM 1573 C C . ILE A 1 202 ? -12.883 9.117 20.932 1.00 78.31 202 ILE A C 1
ATOM 1575 O O . ILE A 1 202 ? -11.982 9.912 21.188 1.00 78.31 202 ILE A O 1
ATOM 1579 N N . ALA A 1 203 ? -12.665 7.814 20.760 1.00 76.00 203 ALA A N 1
ATOM 1580 C CA . ALA A 1 203 ? -11.327 7.241 20.753 1.00 76.00 203 ALA A CA 1
ATOM 1581 C C . ALA A 1 203 ? -10.985 6.695 19.368 1.00 76.00 203 ALA A C 1
ATOM 1583 O O . ALA A 1 203 ? -11.715 5.908 18.769 1.00 76.00 203 ALA A O 1
ATOM 1584 N N . THR A 1 204 ? -9.835 7.136 18.879 1.00 69.81 204 THR A N 1
ATOM 1585 C CA . THR A 1 204 ? -9.389 6.963 17.492 1.00 69.81 204 THR A CA 1
ATOM 1586 C C . THR A 1 204 ? -8.803 5.571 17.252 1.00 69.81 204 THR A C 1
ATOM 1588 O O . THR A 1 204 ? -8.759 5.070 16.132 1.00 69.81 204 THR A O 1
ATOM 1591 N N . SER A 1 205 ? -8.390 4.900 18.327 1.00 71.50 205 SER A N 1
ATOM 1592 C CA . SER A 1 205 ? -7.896 3.530 18.319 1.00 71.50 205 SER A CA 1
ATOM 1593 C C . SER A 1 205 ? -8.113 2.864 19.677 1.00 71.50 205 SER A C 1
ATOM 1595 O O . SER A 1 205 ? -8.320 3.527 20.698 1.00 71.50 205 SER A O 1
ATOM 1597 N N . LEU A 1 206 ? -8.012 1.531 19.698 1.00 75.75 206 LEU A N 1
ATOM 1598 C CA . LEU A 1 206 ? -8.032 0.760 20.941 1.00 75.75 206 LEU A CA 1
ATOM 1599 C C . LEU A 1 206 ? -6.923 1.207 21.900 1.00 75.75 206 LEU A C 1
ATOM 1601 O O . LEU A 1 206 ? -7.154 1.284 23.104 1.00 75.75 206 LEU A O 1
ATOM 1605 N N . ASP A 1 207 ? -5.725 1.483 21.390 1.00 76.31 207 ASP A N 1
ATOM 1606 C CA . ASP A 1 207 ? -4.602 1.795 22.265 1.00 76.31 207 ASP A CA 1
ATOM 1607 C C . ASP A 1 207 ? -4.753 3.193 22.885 1.00 76.31 207 ASP A C 1
ATOM 1609 O O . ASP A 1 207 ? -4.504 3.348 24.080 1.00 76.31 207 ASP A O 1
ATOM 1613 N N . VAL A 1 208 ? -5.264 4.179 22.137 1.00 78.50 208 VAL A N 1
ATOM 1614 C CA . VAL A 1 208 ? -5.644 5.495 22.694 1.00 78.50 208 VAL A CA 1
ATOM 1615 C C . VAL A 1 208 ? -6.660 5.328 23.827 1.00 78.50 208 VAL A C 1
ATOM 1617 O O . VAL A 1 208 ? -6.486 5.886 24.910 1.00 78.50 208 VAL A O 1
ATOM 1620 N N . PHE A 1 209 ? -7.679 4.486 23.631 1.00 82.69 209 PHE A N 1
ATOM 1621 C CA . PHE A 1 209 ? -8.667 4.228 24.678 1.00 82.69 209 PHE A CA 1
ATOM 1622 C C . PHE A 1 209 ? -8.061 3.544 25.913 1.00 82.69 209 PHE A C 1
ATOM 1624 O O . PHE A 1 209 ? -8.405 3.898 27.037 1.00 82.69 209 PHE A O 1
ATOM 1631 N N . LYS A 1 210 ? -7.131 2.595 25.739 1.00 84.75 210 LYS A N 1
ATOM 1632 C CA . LYS A 1 210 ? -6.414 1.972 26.867 1.00 84.75 210 LYS A CA 1
AT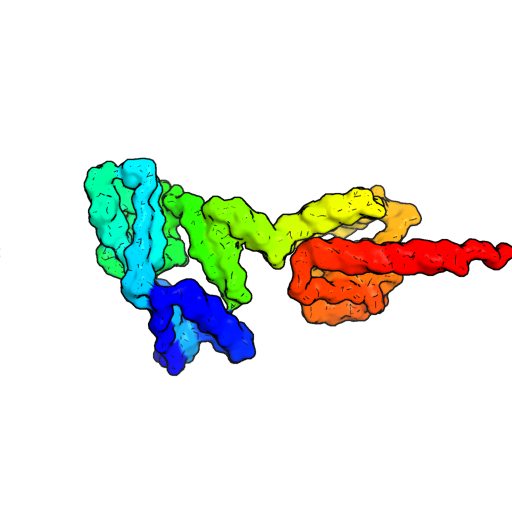OM 1633 C C . LYS A 1 210 ? -5.619 2.996 27.672 1.00 84.75 210 LYS A C 1
ATOM 1635 O O . LYS A 1 210 ? -5.627 2.926 28.897 1.00 84.75 210 LYS A O 1
ATOM 1640 N N . SER A 1 211 ? -4.955 3.937 27.002 1.00 82.50 211 SER A N 1
ATOM 1641 C CA . SER A 1 211 ? -4.224 5.013 27.675 1.00 82.50 211 SER A CA 1
ATOM 1642 C C . SER A 1 211 ? -5.153 5.884 28.514 1.00 82.50 211 SER A C 1
ATOM 1644 O O . SER A 1 211 ? -4.853 6.130 29.678 1.00 82.50 211 SER A O 1
ATOM 1646 N N . LEU A 1 212 ? -6.311 6.269 27.969 1.00 83.56 212 LEU A N 1
ATOM 1647 C CA . LEU A 1 212 ? -7.341 6.998 28.713 1.00 83.56 212 LEU A CA 1
ATOM 1648 C C . LEU A 1 212 ? -7.889 6.178 29.895 1.00 83.56 212 LEU A C 1
ATOM 1650 O O . LEU A 1 212 ? -8.088 6.711 30.984 1.00 83.56 212 LEU A O 1
ATOM 1654 N N . ASN A 1 213 ? -8.075 4.869 29.715 1.00 85.88 213 ASN A N 1
ATOM 1655 C CA . ASN A 1 213 ? -8.594 3.990 30.762 1.00 85.88 213 ASN A CA 1
ATOM 1656 C C . ASN A 1 213 ? -7.692 3.934 32.005 1.00 85.88 213 ASN A C 1
ATOM 1658 O O . ASN A 1 213 ? -8.207 3.791 33.107 1.00 85.88 213 ASN A O 1
ATOM 1662 N N . ARG A 1 214 ? -6.371 4.121 31.856 1.00 86.38 214 ARG A N 1
ATOM 1663 C CA . ARG A 1 214 ? -5.440 4.230 32.998 1.00 86.38 214 ARG A CA 1
ATOM 1664 C C . ARG A 1 214 ? -5.793 5.402 33.918 1.00 86.38 214 ARG A C 1
ATOM 1666 O O . ARG A 1 214 ? -5.637 5.298 35.129 1.00 86.38 214 ARG A O 1
ATOM 1673 N N . ILE A 1 215 ? -6.291 6.505 33.356 1.00 85.69 215 ILE A N 1
ATOM 1674 C CA . ILE A 1 215 ? -6.755 7.666 34.129 1.00 85.69 215 ILE A CA 1
ATOM 1675 C C . ILE A 1 215 ? -8.038 7.298 34.873 1.00 85.69 215 ILE A C 1
ATOM 1677 O O . ILE A 1 215 ? -8.163 7.558 36.066 1.00 85.69 215 ILE A O 1
ATOM 1681 N N . PHE A 1 216 ? -8.967 6.624 34.191 1.00 85.88 216 PHE A N 1
ATOM 1682 C CA . PHE A 1 216 ? -10.246 6.189 34.757 1.00 85.88 216 PHE A CA 1
ATOM 1683 C C . PHE A 1 216 ? -10.129 5.187 35.912 1.00 85.88 216 PHE A C 1
ATOM 1685 O O . PHE A 1 216 ? -11.107 5.009 36.631 1.00 85.88 216 PHE A O 1
ATOM 1692 N N . GLU A 1 217 ? -8.965 4.573 36.127 1.00 83.25 217 GLU A N 1
ATOM 1693 C CA . GLU A 1 217 ? -8.674 3.776 37.328 1.00 83.25 217 GLU A CA 1
ATOM 1694 C C . GLU A 1 217 ? -8.419 4.642 38.577 1.00 83.25 217 GLU A C 1
ATOM 1696 O O . GLU A 1 217 ? -8.556 4.160 39.700 1.00 83.25 217 GLU A O 1
ATOM 1701 N N . LYS A 1 218 ? -8.041 5.915 38.399 1.00 85.00 218 LYS A N 1
ATOM 1702 C CA . LYS A 1 218 ? -7.714 6.866 39.477 1.00 85.00 218 LYS A CA 1
ATOM 1703 C C . LYS A 1 218 ? -8.820 7.881 39.756 1.00 85.00 218 LYS A C 1
ATOM 1705 O O . LYS A 1 218 ? -8.838 8.470 40.834 1.00 85.00 218 LYS A O 1
ATOM 1710 N N . ILE A 1 219 ? -9.729 8.086 38.806 1.00 83.56 219 ILE A N 1
ATOM 1711 C CA . ILE A 1 219 ? -10.835 9.046 38.905 1.00 83.56 219 ILE A CA 1
ATOM 1712 C C . ILE A 1 219 ? -12.187 8.365 38.702 1.00 83.56 219 ILE A C 1
ATOM 1714 O O . ILE A 1 219 ? -12.276 7.229 38.243 1.00 83.56 219 ILE A O 1
ATOM 1718 N N . THR A 1 220 ? -13.271 9.090 38.973 1.00 82.50 220 THR A N 1
ATOM 1719 C CA . THR A 1 220 ? -14.617 8.623 38.632 1.00 82.50 220 THR A CA 1
ATOM 1720 C C . THR A 1 220 ? -14.758 8.458 37.118 1.00 82.50 220 THR A C 1
ATOM 1722 O O . THR A 1 220 ? -14.791 9.438 36.376 1.00 82.50 220 THR A O 1
ATOM 1725 N N . THR A 1 221 ? -14.863 7.209 36.661 1.00 82.31 221 THR A N 1
ATOM 1726 C CA . THR A 1 221 ? -15.051 6.869 35.247 1.00 82.31 221 THR A CA 1
ATOM 1727 C C . THR A 1 221 ? -16.421 7.345 34.737 1.00 82.31 221 THR A C 1
ATOM 1729 O O . THR A 1 221 ? -17.443 7.010 35.350 1.00 82.31 221 THR A O 1
ATOM 1732 N N . PRO A 1 222 ? -16.506 8.019 33.577 1.00 83.12 222 PRO A N 1
ATOM 1733 C CA . PRO A 1 222 ? -17.771 8.467 32.995 1.00 83.12 222 PRO A CA 1
ATOM 1734 C C . PRO A 1 222 ? -18.545 7.317 32.323 1.00 83.12 222 PRO A C 1
ATOM 1736 O O . PRO A 1 222 ? -18.797 7.336 31.126 1.00 83.12 222 PRO A O 1
ATOM 1739 N N . LYS A 1 223 ? -18.971 6.295 33.077 1.00 82.00 223 LYS A N 1
ATOM 1740 C CA . LYS A 1 223 ? -19.608 5.068 32.535 1.00 82.00 223 LYS A CA 1
ATOM 1741 C C . LYS A 1 223 ? -20.883 5.307 31.710 1.00 82.00 223 LYS A C 1
ATOM 1743 O O . LYS A 1 223 ? -21.271 4.444 30.923 1.00 82.00 223 LYS A O 1
ATOM 1748 N N . ALA A 1 224 ? -21.541 6.451 31.906 1.00 80.31 224 ALA A N 1
ATOM 1749 C CA . ALA A 1 224 ? -22.721 6.865 31.146 1.00 80.31 224 ALA A CA 1
ATOM 1750 C C . ALA A 1 224 ? -22.382 7.484 29.775 1.00 80.31 224 ALA A C 1
ATOM 1752 O O . ALA A 1 224 ? -23.283 7.638 28.942 1.00 80.31 224 ALA A O 1
ATOM 1753 N N . ALA A 1 225 ? -21.112 7.828 29.537 1.00 81.75 225 ALA A N 1
ATOM 1754 C CA . ALA A 1 225 ? -20.657 8.385 28.276 1.00 81.75 225 ALA A CA 1
ATOM 1755 C C . ALA A 1 225 ? -20.893 7.399 27.134 1.00 81.75 225 ALA A C 1
ATOM 1757 O O . ALA A 1 225 ? -20.733 6.184 27.282 1.00 81.75 225 ALA A O 1
ATOM 1758 N N . THR A 1 226 ? -21.268 7.936 25.978 1.00 79.44 226 THR A N 1
ATOM 1759 C CA . THR A 1 226 ? -21.330 7.136 24.754 1.00 79.44 226 THR A CA 1
ATOM 1760 C C . THR A 1 226 ? -19.944 7.042 24.154 1.00 79.44 226 THR A C 1
ATOM 1762 O O . THR A 1 226 ? -19.303 8.065 23.929 1.00 79.44 226 THR A O 1
ATOM 1765 N N . ILE A 1 227 ? -19.479 5.820 23.905 1.00 79.31 227 ILE A N 1
ATOM 1766 C CA . ILE A 1 227 ? -18.152 5.582 23.338 1.00 79.31 227 ILE A CA 1
ATOM 1767 C C . ILE A 1 227 ? -18.275 5.224 21.867 1.00 79.31 227 ILE A C 1
ATOM 1769 O O . ILE A 1 227 ? -19.024 4.315 21.496 1.00 79.31 227 ILE A O 1
ATOM 1773 N N . THR A 1 228 ? -17.501 5.899 21.028 1.00 75.19 228 THR A N 1
ATOM 1774 C CA . THR A 1 228 ? -17.368 5.499 19.631 1.00 75.19 228 THR A CA 1
ATOM 1775 C C . THR A 1 228 ? -16.428 4.302 19.496 1.00 75.19 228 THR A C 1
ATOM 1777 O O . THR A 1 228 ? -15.380 4.224 20.134 1.00 75.19 228 THR A O 1
ATOM 1780 N N . ILE A 1 229 ? -16.819 3.326 18.681 1.00 71.56 229 ILE A N 1
ATOM 1781 C CA . ILE A 1 229 ? -16.120 2.050 18.545 1.00 71.56 229 ILE A CA 1
ATOM 1782 C C . ILE A 1 229 ? -15.699 1.852 17.097 1.00 71.56 229 ILE A C 1
ATOM 1784 O O . ILE A 1 229 ? -16.546 1.722 16.217 1.00 71.56 229 ILE A O 1
ATOM 1788 N N . THR A 1 230 ? -14.393 1.748 16.866 1.00 68.19 230 THR A N 1
ATOM 1789 C CA . THR A 1 230 ? -13.812 1.554 15.526 1.00 68.19 230 THR A CA 1
ATOM 1790 C C . THR A 1 230 ? -13.557 0.086 15.175 1.00 68.19 230 THR A C 1
ATOM 1792 O O . THR A 1 230 ? -13.257 -0.235 14.030 1.00 68.19 230 THR A O 1
ATOM 1795 N N . SER A 1 231 ? -13.662 -0.837 16.140 1.00 66.81 231 SER A N 1
ATOM 1796 C CA . SER A 1 231 ? -13.466 -2.271 15.891 1.00 66.81 231 SER A CA 1
ATOM 1797 C C . SER A 1 231 ? -14.152 -3.175 16.917 1.00 66.81 231 SER A C 1
ATOM 1799 O O . SER A 1 231 ? -14.302 -2.818 18.087 1.00 66.81 231 SER A O 1
ATOM 1801 N N . LEU A 1 232 ? -14.440 -4.422 16.526 1.00 70.69 232 LEU A N 1
ATOM 1802 C CA . LEU A 1 232 ? -14.908 -5.485 17.432 1.00 70.69 232 LEU A CA 1
ATOM 1803 C C . LEU A 1 232 ? -13.977 -5.723 18.634 1.00 70.69 232 LEU A C 1
ATOM 1805 O O . LEU A 1 232 ? -14.445 -6.068 19.719 1.00 70.69 232 LEU A O 1
ATOM 1809 N N . LYS A 1 233 ? -12.658 -5.565 18.460 1.00 76.12 233 LYS A N 1
ATOM 1810 C CA . LYS A 1 233 ? -11.689 -5.695 19.563 1.00 76.12 233 LYS A CA 1
ATOM 1811 C C . LYS A 1 233 ? -11.882 -4.579 20.588 1.00 76.12 233 LYS A C 1
ATOM 1813 O O . LYS A 1 233 ? -11.918 -4.857 21.784 1.00 76.12 233 LYS A O 1
ATOM 1818 N N . MET A 1 234 ? -12.057 -3.347 20.114 1.00 81.88 234 MET A N 1
ATOM 1819 C CA . MET A 1 234 ? -12.359 -2.200 20.965 1.00 81.88 234 MET A CA 1
ATOM 1820 C C . MET A 1 234 ? -13.709 -2.348 21.658 1.00 81.88 234 MET A C 1
ATOM 1822 O O . MET A 1 234 ? -13.775 -2.133 22.861 1.00 81.88 234 MET A O 1
ATOM 1826 N N . LEU A 1 235 ? -14.742 -2.824 20.954 1.00 80.00 235 LEU A N 1
ATOM 1827 C CA . LEU A 1 235 ? -16.054 -3.101 21.548 1.00 80.00 235 LEU A CA 1
ATOM 1828 C C . LEU A 1 235 ? -15.948 -4.019 22.768 1.00 80.00 235 LEU A C 1
ATOM 1830 O O . LEU A 1 235 ? -16.472 -3.714 23.837 1.00 80.00 235 LEU A O 1
ATOM 1834 N N . LYS A 1 236 ? -15.256 -5.153 22.604 1.00 82.12 236 LYS A N 1
ATOM 1835 C CA . LYS A 1 236 ? -15.066 -6.131 23.680 1.00 82.12 236 LYS A CA 1
ATOM 1836 C C . LYS A 1 236 ? -14.340 -5.507 24.870 1.00 82.12 236 LYS A C 1
ATOM 1838 O O . LYS A 1 236 ? -14.778 -5.704 25.997 1.00 82.12 236 LYS A O 1
ATOM 1843 N N . PHE A 1 237 ? -13.277 -4.744 24.612 1.00 86.38 237 PHE A N 1
ATOM 1844 C CA . PHE A 1 237 ? -12.508 -4.073 25.658 1.00 86.38 237 PHE A CA 1
ATOM 1845 C C . PHE A 1 237 ? -13.344 -3.023 26.403 1.00 86.38 237 PHE A C 1
ATOM 1847 O O . PHE A 1 237 ? -13.410 -3.049 27.626 1.00 86.38 237 PHE A O 1
ATOM 1854 N N . VAL A 1 238 ? -14.036 -2.142 25.680 1.00 86.12 238 VAL A N 1
ATOM 1855 C CA . VAL A 1 238 ? -14.872 -1.075 26.252 1.00 86.12 238 VAL A CA 1
ATOM 1856 C C . VAL A 1 238 ? -15.988 -1.646 27.132 1.00 86.12 238 VAL A C 1
ATOM 1858 O O . VAL A 1 238 ? -16.190 -1.179 28.253 1.00 86.12 238 VAL A O 1
ATOM 1861 N N . ASN A 1 239 ? -16.651 -2.714 26.678 1.00 84.88 239 ASN A N 1
ATOM 1862 C CA . ASN A 1 239 ? -17.686 -3.390 27.461 1.00 84.88 239 ASN A CA 1
ATOM 1863 C C . ASN A 1 239 ? -17.130 -4.002 28.760 1.00 84.88 239 ASN A C 1
ATOM 1865 O O . ASN A 1 239 ? -17.810 -3.973 29.785 1.00 84.88 239 ASN A O 1
ATOM 1869 N N . GLN A 1 240 ? -15.895 -4.524 28.748 1.00 87.88 240 GLN A N 1
ATOM 1870 C CA . GLN A 1 240 ? -15.231 -5.041 29.956 1.00 87.88 240 GLN A CA 1
ATOM 1871 C C . GLN A 1 240 ? -14.952 -3.941 30.990 1.00 87.88 240 GLN A C 1
ATOM 1873 O O . GLN A 1 240 ? -14.992 -4.220 32.184 1.00 87.88 240 GLN A O 1
ATOM 1878 N N . GLN A 1 241 ? -14.740 -2.694 30.554 1.00 87.56 241 GLN A N 1
ATOM 1879 C CA . GLN A 1 241 ? -14.562 -1.538 31.447 1.00 87.56 241 GLN A CA 1
ATOM 1880 C C . GLN A 1 241 ? -15.895 -1.003 32.018 1.00 87.56 241 GLN A C 1
ATOM 1882 O O . GLN A 1 241 ? -15.918 -0.060 32.809 1.00 87.56 241 GLN A O 1
ATOM 1887 N N . GLY A 1 242 ? -17.030 -1.612 31.651 1.00 84.06 242 GLY A N 1
ATOM 1888 C CA . GLY A 1 242 ? -18.349 -1.294 32.203 1.00 84.06 242 GLY A CA 1
ATOM 1889 C C . GLY A 1 242 ? -19.108 -0.184 31.476 1.00 84.06 242 GLY A C 1
ATOM 1890 O O . GLY A 1 242 ? -20.173 0.221 31.946 1.00 84.06 242 GLY A O 1
ATOM 1891 N N . PHE A 1 243 ? -18.608 0.285 30.332 1.00 85.81 243 PHE A N 1
ATOM 1892 C CA . PHE A 1 243 ? -19.363 1.170 29.452 1.00 85.81 243 PHE A CA 1
ATOM 1893 C C . PHE A 1 243 ? -20.397 0.363 28.665 1.00 85.81 243 PHE A C 1
ATOM 1895 O O . PHE A 1 243 ? -20.077 -0.664 28.070 1.00 85.81 243 PHE A O 1
ATOM 1902 N N . LYS A 1 244 ? -21.650 0.826 28.673 1.00 78.62 244 LYS A N 1
ATOM 1903 C CA . LYS A 1 244 ? -22.774 0.141 28.007 1.00 78.62 244 LYS A CA 1
ATOM 1904 C C . LYS A 1 244 ? -23.269 0.869 26.757 1.00 78.62 244 LYS A C 1
ATOM 1906 O O . LYS A 1 244 ? -23.848 0.239 25.876 1.00 78.62 244 LYS A O 1
ATOM 1911 N N . ASN A 1 245 ? -23.018 2.174 26.665 1.00 79.69 245 ASN A N 1
ATOM 1912 C CA . ASN A 1 245 ? -23.448 3.011 25.549 1.00 79.69 245 ASN A CA 1
ATOM 1913 C C . ASN A 1 245 ? -22.340 3.054 24.495 1.00 79.69 245 ASN A C 1
ATOM 1915 O O . ASN A 1 245 ? -21.279 3.629 24.735 1.00 79.69 245 ASN A O 1
ATOM 1919 N N . THR A 1 246 ? -22.570 2.444 23.331 1.00 75.00 246 THR A N 1
ATOM 1920 C CA . THR A 1 246 ? -21.576 2.419 22.249 1.00 75.00 246 THR A CA 1
ATOM 1921 C C . THR A 1 246 ? -22.181 2.791 20.902 1.00 75.00 246 THR A C 1
ATOM 1923 O O . THR A 1 246 ? -23.292 2.380 20.569 1.00 75.00 246 THR A O 1
ATOM 1926 N N . LEU A 1 247 ? -21.421 3.548 20.113 1.00 70.50 247 LEU A N 1
ATOM 1927 C CA . LEU A 1 247 ? -21.717 3.853 18.718 1.00 70.50 247 LEU A CA 1
ATOM 1928 C C . LEU A 1 247 ? -20.714 3.102 17.839 1.00 70.50 247 LEU A C 1
ATOM 1930 O O . LEU A 1 247 ? -19.519 3.391 17.871 1.00 70.50 247 LEU A O 1
ATOM 1934 N N . LYS A 1 248 ? -21.179 2.115 17.069 1.00 64.19 248 LYS A N 1
ATOM 1935 C CA . LYS A 1 248 ? -20.317 1.371 16.139 1.00 64.19 248 LYS A CA 1
ATOM 1936 C C . LYS A 1 248 ? -20.034 2.227 14.905 1.00 64.19 248 LYS A C 1
ATOM 1938 O O . LYS A 1 248 ? -20.966 2.589 14.195 1.00 64.19 248 LYS A O 1
ATOM 1943 N N . LEU A 1 249 ? -18.759 2.505 14.654 1.00 60.50 249 LEU A N 1
ATOM 1944 C CA . LEU A 1 249 ? -18.259 3.274 13.508 1.00 60.50 249 LEU A CA 1
ATOM 1945 C C . LEU A 1 249 ? -17.794 2.377 12.352 1.00 60.50 249 LEU A C 1
ATOM 1947 O O . LEU A 1 249 ? -17.051 2.811 11.477 1.00 60.50 249 LEU A O 1
ATOM 1951 N N . GLU A 1 250 ? -18.174 1.099 12.359 1.00 46.88 250 GLU A N 1
ATOM 1952 C CA . GLU A 1 250 ? -17.711 0.147 11.355 1.00 46.88 250 GLU A CA 1
ATOM 1953 C C . GLU A 1 250 ? -18.203 0.586 9.958 1.00 46.88 250 GLU A C 1
ATOM 1955 O O . GLU A 1 250 ? -19.393 0.490 9.667 1.00 46.88 250 GLU A O 1
ATOM 1960 N N . LYS A 1 251 ? -17.259 1.031 9.107 1.00 46.78 251 LYS A N 1
ATOM 1961 C CA . LYS A 1 251 ? -17.404 1.388 7.674 1.00 46.78 251 LYS A CA 1
ATOM 1962 C C . LYS A 1 251 ? -17.979 2.767 7.317 1.00 46.78 251 LYS A C 1
ATOM 1964 O O . LYS A 1 251 ? -18.735 2.861 6.351 1.00 46.78 251 LYS A O 1
ATOM 1969 N N . LEU A 1 252 ? -17.664 3.830 8.050 1.00 47.09 252 LEU A N 1
ATOM 1970 C CA . LEU A 1 252 ? -18.359 5.102 7.841 1.00 47.09 252 LEU A CA 1
ATOM 1971 C C . LEU A 1 252 ? -17.404 6.259 7.557 1.00 47.09 252 LEU A C 1
ATOM 1973 O O . LEU A 1 252 ? -16.454 6.494 8.295 1.00 47.09 252 LEU A O 1
ATOM 1977 N N . ASP A 1 253 ? -17.699 6.948 6.456 1.00 53.38 253 ASP A N 1
ATOM 1978 C CA . ASP A 1 253 ? -17.212 8.282 6.116 1.00 53.38 253 ASP A CA 1
ATOM 1979 C C . ASP A 1 253 ? -17.429 9.240 7.302 1.00 53.38 253 ASP A C 1
ATOM 1981 O O . ASP A 1 253 ? -18.445 9.145 8.001 1.00 53.38 253 ASP A O 1
ATOM 1985 N N . ASN A 1 254 ? -16.491 10.160 7.537 1.00 51.47 254 ASN A N 1
ATOM 1986 C CA . ASN A 1 254 ? -16.532 11.112 8.652 1.00 51.47 254 ASN A CA 1
ATOM 1987 C C . ASN A 1 254 ? -17.862 11.871 8.709 1.00 51.47 254 ASN A C 1
ATOM 1989 O O . ASN A 1 254 ? -18.383 12.097 9.798 1.00 51.47 254 ASN A O 1
ATOM 1993 N N . SER A 1 255 ? -18.454 12.198 7.555 1.00 51.25 255 SER A N 1
ATOM 1994 C CA . SER A 1 255 ? -19.764 12.855 7.482 1.00 51.25 255 SER A CA 1
ATOM 1995 C C . SER A 1 255 ? -20.875 12.036 8.146 1.00 51.25 255 SER A C 1
ATOM 1997 O O . SER A 1 255 ? -21.705 12.588 8.866 1.00 51.25 255 SER A O 1
ATOM 1999 N N . TYR A 1 256 ? -20.865 10.711 7.988 1.00 56.44 256 TYR A N 1
ATOM 2000 C CA . TYR A 1 256 ? -21.832 9.837 8.652 1.00 56.44 256 TYR A CA 1
ATOM 2001 C C . TYR A 1 256 ? -21.542 9.705 10.152 1.00 56.44 256 TYR A C 1
ATOM 2003 O O . TYR A 1 256 ? -22.468 9.636 10.963 1.00 56.44 256 TYR A O 1
ATOM 2011 N N . ILE A 1 257 ? -20.263 9.691 10.545 1.00 56.84 257 ILE A N 1
ATOM 2012 C CA . ILE A 1 257 ? -19.866 9.699 11.960 1.00 56.84 257 ILE A CA 1
ATOM 2013 C C . ILE A 1 257 ? -20.407 10.963 12.644 1.00 56.84 257 ILE A C 1
ATOM 2015 O O . ILE A 1 257 ? -21.069 10.849 13.678 1.00 56.84 257 ILE A O 1
ATOM 2019 N N . CYS A 1 258 ? -20.205 12.138 12.037 1.00 57.75 258 CYS A N 1
ATOM 2020 C CA . CYS A 1 258 ? -20.763 13.407 12.506 1.00 57.75 258 CYS A CA 1
ATOM 2021 C C . CYS A 1 258 ? -22.291 13.343 12.618 1.00 57.75 258 CYS A C 1
ATOM 2023 O O . CYS A 1 258 ? -22.838 13.661 13.672 1.00 57.75 258 CYS A O 1
ATOM 2025 N N . GLN A 1 259 ? -22.980 12.862 11.578 1.00 62.41 259 GLN A N 1
ATOM 2026 C CA . GLN A 1 259 ? -24.443 12.768 11.560 1.00 62.41 259 GLN A CA 1
ATOM 2027 C C . GLN A 1 259 ? -24.995 11.871 12.680 1.00 62.41 259 GLN A C 1
ATOM 2029 O O . GLN A 1 259 ? -25.966 12.222 13.348 1.00 62.41 259 GLN A O 1
ATOM 2034 N N . ARG A 1 260 ? -24.356 10.730 12.953 1.00 61.03 260 ARG A N 1
ATOM 2035 C CA . ARG A 1 260 ? -24.788 9.826 14.031 1.00 61.03 260 ARG A CA 1
ATOM 2036 C C . ARG A 1 260 ? -24.540 10.388 15.425 1.00 61.03 260 ARG A C 1
ATOM 2038 O O . ARG A 1 260 ? -25.312 10.098 16.339 1.00 61.03 260 ARG A O 1
ATOM 2045 N N . ILE A 1 261 ? -23.467 11.158 15.600 1.00 61.31 261 ILE A N 1
ATOM 2046 C CA . ILE A 1 261 ? -23.211 11.866 16.857 1.00 61.31 261 ILE A CA 1
ATOM 2047 C C . ILE A 1 261 ? -24.257 12.968 17.051 1.00 61.31 261 ILE A C 1
ATOM 2049 O O . ILE A 1 261 ? -24.823 13.052 18.138 1.00 61.31 261 ILE A O 1
ATOM 2053 N N . LEU A 1 262 ? -24.582 13.715 15.990 1.00 60.81 262 LEU A N 1
ATOM 2054 C CA . LEU A 1 262 ? -25.626 14.743 15.974 1.00 60.81 262 LEU A CA 1
ATOM 2055 C C . LEU A 1 262 ? -26.993 14.202 16.407 1.00 60.81 262 LEU A C 1
ATOM 2057 O O . LEU A 1 262 ? -27.580 14.705 17.366 1.00 60.81 262 LEU A O 1
ATOM 2061 N N . GLU A 1 263 ? -27.458 13.120 15.776 1.00 64.62 263 GLU A N 1
ATOM 2062 C CA . GLU A 1 263 ? -28.723 12.461 16.131 1.00 64.62 263 GLU A CA 1
ATOM 2063 C C . GLU A 1 263 ? -28.766 12.057 17.615 1.00 64.62 263 GLU A C 1
ATOM 2065 O O . GLU A 1 263 ? -29.805 12.140 18.274 1.00 64.62 263 GLU A O 1
ATOM 2070 N N . PHE A 1 264 ? -27.628 11.627 18.166 1.00 62.25 264 PHE A N 1
ATOM 2071 C CA . PHE A 1 264 ? -27.531 11.220 19.562 1.00 62.25 264 PHE A CA 1
ATOM 2072 C C . PHE A 1 264 ? -27.536 12.414 20.530 1.00 62.25 264 PHE A C 1
ATOM 2074 O O . PHE A 1 264 ? -28.213 12.362 21.563 1.00 62.25 264 PHE A O 1
ATOM 2081 N N . THR A 1 265 ? -26.808 13.490 20.214 1.00 60.38 265 THR A N 1
ATOM 2082 C CA . THR A 1 265 ? -26.803 14.719 21.022 1.00 60.38 265 THR A CA 1
ATOM 2083 C C . THR A 1 265 ? -28.178 15.382 21.040 1.00 60.38 265 THR A C 1
ATOM 2085 O O . THR A 1 265 ? -28.672 15.722 22.116 1.00 60.38 265 THR A O 1
ATOM 2088 N N . GLU A 1 266 ? -28.854 15.458 19.891 1.00 64.19 266 GLU A N 1
ATOM 2089 C CA . GLU A 1 266 ? -30.206 16.013 19.790 1.00 64.19 266 GLU A CA 1
ATOM 2090 C C . GLU A 1 266 ? -31.226 15.172 20.571 1.00 64.19 266 GLU A C 1
ATOM 2092 O O . GLU A 1 266 ? -32.044 15.718 21.315 1.00 64.19 266 GLU A O 1
ATOM 2097 N N . ALA A 1 267 ? -31.147 13.837 20.492 1.00 60.38 267 ALA A N 1
ATOM 2098 C CA . ALA A 1 267 ? -32.013 12.951 21.271 1.00 60.38 267 ALA A CA 1
ATOM 2099 C C . ALA A 1 267 ? -31.848 13.153 22.792 1.00 60.38 267 ALA A C 1
ATOM 2101 O O . ALA A 1 267 ? -32.840 13.152 23.533 1.00 60.38 267 ALA A O 1
ATOM 2102 N N . LYS A 1 268 ? -30.614 13.379 23.268 1.00 59.16 268 LYS A N 1
ATOM 2103 C CA . LYS A 1 268 ? -30.343 13.712 24.675 1.00 59.16 268 LYS A CA 1
ATOM 2104 C C . LYS A 1 268 ? -30.915 15.078 25.060 1.00 59.16 268 LYS A C 1
ATOM 2106 O O . LYS A 1 268 ? -31.547 15.167 26.115 1.00 59.16 268 LYS A O 1
ATOM 2111 N N . ASP A 1 269 ? -30.781 16.105 24.226 1.00 58.16 269 ASP A N 1
ATOM 2112 C CA . ASP A 1 269 ? -31.340 17.434 24.512 1.00 58.16 269 ASP A CA 1
ATOM 2113 C C . ASP A 1 269 ? -32.873 17.440 24.533 1.00 58.16 269 ASP A C 1
ATOM 2115 O O . ASP A 1 269 ? -33.480 18.075 25.399 1.00 58.16 269 ASP A O 1
ATOM 2119 N N . VAL A 1 270 ? -33.523 16.665 23.661 1.00 53.25 270 VAL A N 1
ATOM 2120 C CA . VAL A 1 270 ? -34.982 16.472 23.702 1.00 53.25 270 VAL A CA 1
ATOM 2121 C C . VAL A 1 270 ? -35.406 15.736 24.979 1.00 53.25 270 VAL A C 1
ATOM 2123 O O . VAL A 1 270 ? -36.433 16.075 25.571 1.00 53.25 270 VAL A O 1
ATOM 2126 N N . SER A 1 271 ? -34.612 14.770 25.454 1.00 50.53 271 SER A N 1
ATOM 2127 C CA . SER A 1 271 ? -34.881 14.065 26.715 1.00 50.53 271 SER A CA 1
ATOM 2128 C C . SER A 1 271 ? -34.692 14.960 27.949 1.00 50.53 271 SER A C 1
ATOM 2130 O O . SER A 1 271 ? -35.531 14.928 28.848 1.00 50.53 271 SER A O 1
ATOM 2132 N N . ARG A 1 272 ? -33.673 15.837 27.951 1.00 50.78 272 ARG A N 1
ATOM 2133 C CA . ARG A 1 272 ? -33.466 16.865 28.988 1.00 50.78 272 ARG A CA 1
ATOM 2134 C C . ARG A 1 272 ? -34.603 17.896 28.984 1.00 50.78 272 ARG A C 1
ATOM 2136 O O . ARG A 1 272 ? -35.097 18.254 30.047 1.00 50.78 272 ARG A O 1
ATOM 2143 N N . LYS A 1 273 ? -35.099 18.304 27.808 1.00 45.69 273 LYS A N 1
ATOM 2144 C CA . LYS A 1 273 ? -36.250 19.223 27.678 1.00 45.69 273 LYS A CA 1
ATOM 2145 C C . LYS A 1 273 ? -37.599 18.599 28.051 1.00 45.69 273 LYS A C 1
ATOM 2147 O O . LYS A 1 273 ? -38.514 19.337 28.396 1.00 45.69 273 LYS A O 1
ATOM 2152 N N . LYS A 1 274 ? -37.740 17.268 28.014 1.00 43.28 274 LYS A N 1
ATOM 2153 C CA . LYS A 1 274 ? -38.937 16.544 28.491 1.00 43.28 274 LYS A CA 1
ATOM 2154 C C . LYS A 1 274 ? -38.967 16.323 30.008 1.00 43.28 274 LYS A C 1
ATOM 2156 O O . LYS A 1 274 ? -39.950 15.786 30.510 1.00 43.28 274 LYS A O 1
ATOM 2161 N N . HIS A 1 275 ? -37.935 16.735 30.742 1.00 40.81 275 HIS A N 1
ATOM 2162 C CA . HIS A 1 275 ? -37.945 16.809 32.205 1.00 40.81 275 HIS A CA 1
ATOM 2163 C C . HIS A 1 275 ? -37.659 18.243 32.693 1.00 40.81 275 HIS A C 1
ATOM 2165 O O . HIS A 1 275 ? -36.632 18.479 33.331 1.00 40.81 275 HIS A O 1
ATOM 2171 N N . PRO A 1 276 ? -38.541 19.232 32.455 1.00 38.59 276 PRO A N 1
ATOM 2172 C CA . PRO A 1 276 ? -38.566 20.406 33.303 1.00 38.59 276 PRO A CA 1
ATOM 2173 C C . PRO A 1 276 ? -39.415 20.082 34.543 1.00 38.59 276 PRO A C 1
ATOM 2175 O O . PRO A 1 276 ? -40.616 19.868 34.440 1.00 38.59 276 PRO A O 1
ATOM 2178 N N . ALA A 1 277 ? -38.749 20.049 35.697 1.00 44.09 277 ALA A N 1
ATOM 2179 C CA . ALA A 1 277 ? -39.296 20.160 37.051 1.00 44.09 277 ALA A CA 1
ATOM 2180 C C . ALA A 1 277 ? -40.481 19.250 37.450 1.00 44.09 277 ALA A C 1
ATOM 2182 O O . ALA A 1 277 ? -41.642 19.513 37.146 1.00 44.09 277 ALA A O 1
ATOM 2183 N N . THR A 1 278 ? -40.210 18.324 38.369 1.00 35.62 278 THR A N 1
ATOM 2184 C CA . THR A 1 278 ? -41.140 18.065 39.477 1.00 35.62 278 THR A CA 1
ATOM 2185 C C . THR A 1 278 ? -40.417 18.296 40.797 1.00 35.62 278 THR A C 1
ATOM 2187 O O . THR A 1 278 ? -39.695 17.415 41.245 1.00 35.62 278 THR A O 1
ATOM 2190 N N . LYS A 1 279 ? -40.672 19.503 41.329 1.00 36.28 279 LYS A N 1
ATOM 2191 C CA . LYS A 1 279 ? -40.469 20.063 42.682 1.00 36.28 279 LYS A CA 1
ATOM 2192 C C . LYS A 1 279 ? -39.092 19.962 43.332 1.00 36.28 279 LYS A C 1
ATOM 2194 O O . LYS A 1 279 ? -38.698 18.855 43.744 1.00 36.28 279 LYS A O 1
#

Organism: NCBI:txid1341660

Radius of gyration: 25.54 Å; chains: 1; bounding box: 70×49×67 Å

InterPro domains:
  IPR006094 FAD linked oxidase, N-terminal [PF01565] (2-138)
  IPR016166 FAD-binding domain, PCMH-type [PS51387] (1-170)
  IPR016169 FAD-binding, type PCMH, subdomain 2 [G3DSA:3.30.465.10] (1-160)
  IPR036318 FAD-binding, type PCMH-like superfamily [SSF56176] (1-145)

pLDDT: mean 80.79, std 15.54, range [35.62, 97.88]

Secondary structure (DSSP, 8-state):
--SEEEEE-SHHHHHHHHHHHHHHT--EEEESS---SSSTT--SSEEEEE-TT---EEEEGGGTEEEE-TTSBHHHHHHHHGGGT---S---TTTTT-BHHHHHHTT---TTTTTTTSHHHH----EEE-TTS-EEETT-HHHHHHHHHHTTSSHHHHHHHHHHTTS--------TTTT--HHHHHHHHHHHHTT---SEE--SSHHHHHHHHHHHTTS---TTSEEEESSHHHHHHHHHTT---EEE-TT--HHHHHHHHHHHHHHHHHHHHT-----